Protein AF-A0A8J5NT64-F1 (afdb_monomer_lite)

Foldseek 3Di:
DDDDDDDPDPPPPPPPPPPPDDPPDPPDPDPDPDDPDPDPDPPPPPPDPDVVVVVVVVVVVVLVVQLVVLCVLCVVLCVLQVLFDFDSSDDQDNAAGRTPPDPRHRPGDDPVVSSVVCVDPVNNVVSVVSVDVVVPPPPPPPPPDDDPDDDDDDDDDDDDDDDDDDDDDDDDDDPDDPDDPDDDDDDDDDDDD

Structure (mmCIF, N/CA/C/O backbone):
data_AF-A0A8J5NT64-F1
#
_entry.id   AF-A0A8J5NT64-F1
#
loop_
_atom_site.group_PDB
_atom_site.id
_atom_site.type_symbol
_atom_site.label_atom_id
_atom_site.label_alt_id
_atom_site.label_comp_id
_atom_site.label_asym_id
_atom_site.label_entity_id
_atom_site.label_seq_id
_atom_site.pdbx_PDB_ins_code
_atom_site.Cartn_x
_atom_site.Cartn_y
_atom_site.Cartn_z
_atom_site.occupancy
_atom_site.B_iso_or_equiv
_atom_site.auth_seq_id
_atom_site.auth_comp_id
_atom_site.auth_asym_id
_atom_site.auth_atom_id
_atom_site.pdbx_PDB_model_num
ATOM 1 N N . MET A 1 1 ? -17.667 -21.275 -27.444 1.00 49.75 1 MET A N 1
ATOM 2 C CA . MET A 1 1 ? -18.966 -21.524 -26.789 1.00 49.75 1 MET A CA 1
ATOM 3 C C . MET A 1 1 ? -18.691 -22.102 -25.413 1.00 49.75 1 MET A C 1
ATOM 5 O O . MET A 1 1 ? -18.361 -23.274 -25.319 1.00 49.75 1 MET A O 1
ATOM 9 N N . ALA A 1 2 ? -18.711 -21.247 -24.394 1.00 46.62 2 ALA A N 1
ATOM 10 C CA . ALA A 1 2 ? -18.796 -21.597 -22.977 1.00 46.62 2 ALA A CA 1
ATOM 11 C C . ALA A 1 2 ? -19.137 -20.289 -22.245 1.00 46.62 2 ALA A C 1
ATOM 13 O O . ALA A 1 2 ? -18.251 -19.511 -21.896 1.00 46.62 2 ALA A O 1
ATOM 14 N N . ASP A 1 3 ? -20.436 -20.014 -22.150 1.00 50.69 3 ASP A N 1
ATOM 15 C CA . ASP A 1 3 ? -21.016 -18.912 -21.386 1.00 50.69 3 ASP A CA 1
ATOM 16 C C . ASP A 1 3 ? -20.913 -19.262 -19.898 1.00 50.69 3 ASP A C 1
ATOM 18 O O . ASP A 1 3 ? -21.608 -20.152 -19.408 1.00 50.69 3 ASP A O 1
ATOM 22 N N . GLN A 1 4 ? -19.998 -18.610 -19.182 1.00 53.44 4 GLN A N 1
ATOM 23 C CA . GLN A 1 4 ? -19.924 -18.710 -17.726 1.00 53.44 4 GLN A CA 1
ATOM 24 C C . GLN A 1 4 ? -20.760 -17.585 -17.122 1.00 53.44 4 GLN A C 1
ATOM 26 O O . GLN A 1 4 ? -20.293 -16.468 -16.910 1.00 53.44 4 GLN A O 1
ATOM 31 N N . SER A 1 5 ? -22.026 -17.917 -16.882 1.00 64.19 5 SER A N 1
ATOM 32 C CA . SER A 1 5 ? -22.998 -17.099 -16.170 1.00 64.19 5 SER A CA 1
ATOM 33 C C . SER A 1 5 ? -22.572 -16.953 -14.703 1.00 64.19 5 SER A C 1
ATOM 35 O O . SER A 1 5 ? -22.525 -17.934 -13.962 1.00 64.19 5 SER A O 1
ATOM 37 N N . LEU A 1 6 ? -22.240 -15.732 -14.281 1.00 54.31 6 LEU A N 1
ATOM 38 C CA . LEU A 1 6 ? -21.952 -15.409 -12.881 1.00 54.31 6 LEU A CA 1
ATOM 39 C C . LEU A 1 6 ? -23.262 -15.385 -12.070 1.00 54.31 6 LEU A C 1
ATOM 41 O O . LEU A 1 6 ? -24.231 -14.764 -12.520 1.00 54.31 6 LEU A O 1
ATOM 45 N N . PRO A 1 7 ? -23.320 -16.001 -10.873 1.00 53.59 7 PRO A N 1
ATOM 46 C CA . PRO A 1 7 ? -24.489 -15.906 -10.012 1.00 53.59 7 PRO A CA 1
ATOM 47 C C . PRO A 1 7 ? -24.600 -14.486 -9.448 1.00 53.59 7 PRO A C 1
ATOM 49 O O . PRO A 1 7 ? -23.858 -14.069 -8.561 1.00 53.59 7 PRO A O 1
ATOM 52 N N . SER A 1 8 ? -25.552 -13.743 -10.000 1.00 58.31 8 SER A N 1
ATOM 53 C CA . SER A 1 8 ? -26.009 -12.450 -9.502 1.00 58.31 8 SER A CA 1
ATOM 54 C C . SER A 1 8 ? -27.041 -12.695 -8.406 1.00 58.31 8 SER A C 1
ATOM 56 O O . SER A 1 8 ? -28.235 -12.579 -8.654 1.00 58.31 8 SER A O 1
ATOM 58 N N . ASN A 1 9 ? -26.601 -13.103 -7.216 1.00 54.19 9 ASN A N 1
ATOM 59 C CA . ASN A 1 9 ? -27.485 -13.084 -6.055 1.00 54.19 9 ASN A CA 1
ATOM 60 C C . ASN A 1 9 ? -26.703 -12.818 -4.764 1.00 54.19 9 ASN A C 1
ATOM 62 O O . ASN A 1 9 ? -26.492 -13.694 -3.932 1.00 54.19 9 ASN A O 1
ATOM 66 N N . LEU A 1 10 ? -26.228 -11.579 -4.625 1.00 53.34 10 LEU A N 1
ATOM 67 C CA . LEU A 1 10 ? -26.094 -10.967 -3.307 1.00 53.34 10 LEU A CA 1
ATOM 68 C C . LEU A 1 10 ? -27.484 -10.439 -2.957 1.00 53.34 10 LEU A C 1
ATOM 70 O O . LEU A 1 10 ? -27.773 -9.253 -3.115 1.00 53.34 10 LEU A O 1
ATOM 74 N N . GLU A 1 11 ? -28.355 -11.367 -2.566 1.00 55.50 11 GLU A N 1
ATOM 75 C CA . GLU A 1 11 ? -29.589 -11.068 -1.859 1.00 55.50 11 GLU A CA 1
ATOM 76 C C . GLU A 1 11 ? -29.158 -10.399 -0.555 1.00 55.50 11 GLU A C 1
ATOM 78 O O . GLU A 1 11 ? -28.716 -11.026 0.407 1.00 55.50 11 GLU A O 1
ATOM 83 N N . LEU A 1 12 ? -29.151 -9.071 -0.594 1.00 53.19 12 LEU A N 1
ATOM 84 C CA . LEU A 1 12 ? -29.079 -8.231 0.576 1.00 53.19 12 LEU A CA 1
ATOM 85 C C . LEU A 1 12 ? -30.372 -8.538 1.338 1.00 53.19 12 LEU A C 1
ATOM 87 O O . LEU A 1 12 ? -31.398 -7.929 1.043 1.00 53.19 12 LEU A O 1
ATOM 91 N N . GLU A 1 13 ? -30.343 -9.540 2.224 1.00 57.56 13 GLU A N 1
ATOM 92 C CA . GLU A 1 13 ? -31.417 -9.805 3.179 1.00 57.56 13 GLU A CA 1
ATOM 93 C C . GLU A 1 13 ? -31.641 -8.504 3.941 1.00 57.56 13 GLU A C 1
ATOM 95 O O . GLU A 1 13 ? -30.904 -8.115 4.851 1.00 57.56 13 GLU A O 1
ATOM 100 N N . GLN A 1 14 ? -32.624 -7.760 3.453 1.00 60.06 14 GLN A N 1
ATOM 101 C CA . GLN A 1 14 ? -33.105 -6.543 4.042 1.00 60.06 14 GLN A CA 1
ATOM 102 C C . GLN A 1 14 ? -33.761 -6.999 5.332 1.00 60.06 14 GLN A C 1
ATOM 104 O O . GLN A 1 14 ? -34.885 -7.487 5.324 1.00 60.06 14 GLN A O 1
ATOM 109 N N . PHE A 1 15 ? -32.985 -6.936 6.414 1.00 62.78 15 PHE A N 1
ATOM 110 C CA . PHE A 1 15 ? -33.418 -7.242 7.765 1.00 62.78 15 PHE A CA 1
ATOM 111 C C . PHE A 1 15 ? -34.547 -6.265 8.101 1.00 62.78 15 PHE A C 1
ATOM 113 O O . PHE A 1 15 ? -34.323 -5.127 8.520 1.00 62.78 15 PHE A O 1
ATOM 120 N N . GLN A 1 16 ? -35.765 -6.672 7.764 1.00 57.44 16 GLN A N 1
ATOM 121 C CA . GLN A 1 16 ? -36.974 -5.904 7.958 1.00 57.44 16 GLN A CA 1
ATOM 122 C C . GLN A 1 16 ? -37.317 -6.083 9.432 1.00 57.44 16 GLN A C 1
ATOM 124 O O . GLN A 1 16 ? -37.835 -7.117 9.846 1.00 57.44 16 GLN A O 1
ATOM 129 N N . TRP A 1 17 ? -36.906 -5.117 10.252 1.00 65.75 17 TRP A N 1
ATOM 130 C CA . TRP A 1 17 ? -37.329 -5.056 11.643 1.00 65.75 17 TRP A CA 1
ATOM 131 C C . TRP A 1 17 ? -38.839 -4.820 11.634 1.00 65.75 17 TRP A C 1
ATOM 133 O O . TRP A 1 17 ? -39.294 -3.702 11.406 1.00 65.75 17 TRP A O 1
ATOM 143 N N . ASP A 1 18 ? -39.609 -5.895 11.796 1.00 59.50 18 ASP A N 1
ATOM 144 C CA . ASP A 1 18 ? -41.059 -5.834 11.929 1.00 59.50 18 ASP A CA 1
ATOM 145 C C . ASP A 1 18 ? -41.381 -5.196 13.290 1.00 59.50 18 ASP A C 1
ATOM 147 O O . ASP A 1 18 ? -41.533 -5.859 14.316 1.00 59.50 18 ASP A O 1
ATOM 151 N N . GLU A 1 19 ? -41.443 -3.863 13.300 1.00 63.00 19 GLU A N 1
ATOM 152 C CA . GLU A 1 19 ? -41.786 -3.001 14.444 1.00 63.00 19 GLU A CA 1
ATOM 153 C C . GLU A 1 19 ? -43.267 -3.146 14.864 1.00 63.00 19 GLU A C 1
ATOM 155 O O . GLU A 1 19 ? -43.792 -2.377 15.667 1.00 63.00 19 GLU A O 1
ATOM 160 N N . THR A 1 20 ? -43.956 -4.147 14.313 1.00 67.44 20 THR A N 1
ATOM 161 C CA . THR A 1 20 ? -45.401 -4.345 14.406 1.00 67.44 20 THR A CA 1
ATOM 162 C C . THR A 1 20 ? -45.814 -5.567 15.216 1.00 67.44 20 THR A C 1
ATOM 164 O O . THR A 1 20 ? -46.999 -5.885 15.238 1.00 67.44 20 THR A O 1
ATOM 167 N N . SER A 1 21 ? -44.899 -6.259 15.903 1.00 61.66 21 SER A N 1
ATOM 168 C CA . SER A 1 21 ? -45.301 -7.299 16.858 1.00 61.66 21 SER A CA 1
ATOM 169 C C . SER A 1 21 ? -45.718 -6.655 18.184 1.00 61.66 21 SER A C 1
ATOM 171 O O . SER A 1 21 ? -44.838 -6.259 18.954 1.00 61.66 21 SER A O 1
ATOM 173 N N . PRO A 1 22 ? -47.026 -6.536 18.500 1.00 66.31 22 PRO A N 1
ATOM 174 C CA . PRO A 1 22 ? -47.437 -6.163 19.841 1.00 66.31 22 PRO A CA 1
ATOM 175 C C . PRO A 1 22 ? -46.913 -7.241 20.786 1.00 66.31 22 PRO A C 1
ATOM 177 O O . PRO A 1 22 ? -47.328 -8.399 20.721 1.00 66.31 22 PRO A O 1
ATOM 180 N N . VAL A 1 23 ? -45.977 -6.868 21.653 1.00 67.50 23 VAL A N 1
ATOM 181 C CA . VAL A 1 23 ? -45.541 -7.727 22.751 1.00 67.50 23 VAL A CA 1
ATOM 182 C C . VAL A 1 23 ? -46.709 -7.812 23.730 1.00 67.50 23 VAL A C 1
ATOM 184 O O . VAL A 1 23 ? -46.836 -7.018 24.659 1.00 67.50 23 VAL A O 1
ATOM 187 N N . VAL A 1 24 ? -47.620 -8.748 23.471 1.00 65.19 24 VAL A N 1
ATOM 188 C CA . VAL A 1 24 ? -48.654 -9.142 24.421 1.00 65.19 24 VAL A CA 1
ATOM 189 C C . VAL A 1 24 ? -47.950 -9.998 25.460 1.00 65.19 24 VAL A C 1
ATOM 191 O O . VAL A 1 24 ? -47.710 -11.185 25.246 1.00 65.19 24 VAL A O 1
ATOM 194 N N . PHE A 1 25 ? -47.565 -9.376 26.570 1.00 60.25 25 PHE A N 1
ATOM 195 C CA . PHE A 1 25 ? -47.160 -10.118 27.753 1.00 60.25 25 PHE A CA 1
ATOM 196 C C . PHE A 1 25 ? -48.392 -10.878 28.255 1.00 60.25 25 PHE A C 1
ATOM 198 O O . PHE A 1 25 ? -49.399 -10.236 28.561 1.00 60.25 25 PHE A O 1
ATOM 205 N N . PRO A 1 26 ? -48.379 -12.223 28.288 1.00 66.06 26 PRO A N 1
ATOM 206 C CA . PRO A 1 26 ? -49.488 -12.957 28.863 1.00 66.06 26 PRO A CA 1
ATOM 207 C C . PRO A 1 26 ? -49.541 -12.621 30.352 1.00 66.06 26 PRO A C 1
ATOM 209 O O . PRO A 1 26 ? -48.609 -12.929 31.094 1.00 66.06 26 PRO A O 1
ATOM 212 N N . ASP A 1 27 ? -50.635 -11.988 30.769 1.00 60.78 27 ASP A N 1
ATOM 213 C CA . ASP A 1 27 ? -50.960 -11.688 32.163 1.00 60.78 27 ASP A CA 1
ATOM 214 C C . ASP A 1 27 ? -51.344 -13.008 32.852 1.00 60.78 27 ASP A C 1
ATOM 216 O O . ASP A 1 27 ? -52.507 -13.353 33.050 1.00 60.78 27 ASP A O 1
ATOM 220 N N . THR A 1 28 ? -50.340 -13.861 33.050 1.00 65.12 28 THR A N 1
ATOM 221 C CA . THR A 1 28 ? -50.483 -15.142 33.733 1.00 65.12 28 THR A CA 1
ATOM 222 C C . THR A 1 28 ? -50.052 -14.910 35.163 1.00 65.12 28 THR A C 1
ATOM 224 O O . THR A 1 28 ? -48.856 -14.838 35.449 1.00 65.12 28 THR A O 1
ATOM 227 N N . GLU A 1 29 ? -51.027 -14.784 36.060 1.00 60.91 29 GLU A N 1
ATOM 228 C CA . GLU A 1 29 ? -50.781 -14.817 37.496 1.00 60.91 29 GLU A CA 1
ATOM 229 C C . GLU A 1 29 ? -50.205 -16.191 37.859 1.00 60.91 29 GLU A C 1
ATOM 231 O O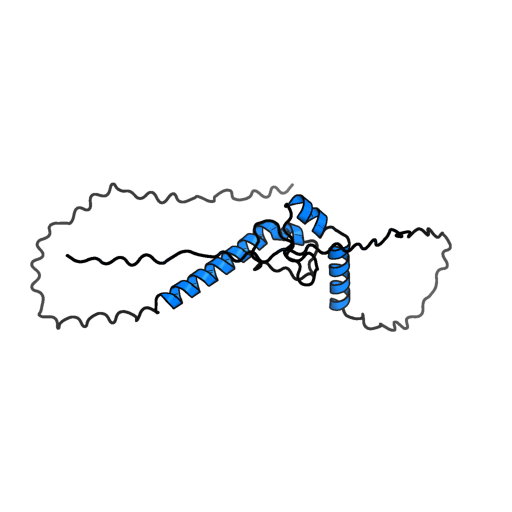 . GLU A 1 29 ? -50.914 -17.176 38.071 1.00 60.91 29 GLU A O 1
ATOM 236 N N . ALA A 1 30 ? -48.877 -16.277 37.847 1.00 58.16 30 ALA A N 1
ATOM 237 C CA . ALA A 1 30 ? -48.149 -17.471 38.212 1.00 58.16 30 ALA A CA 1
ATOM 238 C C . ALA A 1 30 ? -48.191 -17.622 39.737 1.00 58.16 30 ALA A C 1
ATOM 240 O O . ALA A 1 30 ? -47.319 -17.138 40.456 1.00 58.16 30 ALA A O 1
ATOM 241 N N . VAL A 1 31 ? -49.209 -18.327 40.234 1.00 61.91 31 VAL A N 1
ATOM 242 C CA . VAL A 1 31 ? -49.145 -18.973 41.547 1.00 61.91 31 VAL A CA 1
ATOM 243 C C . VAL A 1 31 ? -48.108 -20.086 41.442 1.00 61.91 31 VAL A C 1
ATOM 245 O O . VAL A 1 31 ? -48.390 -21.198 41.000 1.00 61.91 31 VAL A O 1
ATOM 248 N N . MET A 1 32 ? -46.877 -19.760 41.808 1.00 54.66 32 MET A N 1
ATOM 249 C CA . MET A 1 32 ? -45.794 -20.715 41.979 1.00 54.66 32 MET A CA 1
ATOM 250 C C . MET A 1 32 ? -45.360 -20.642 43.436 1.00 54.66 32 MET A C 1
ATOM 252 O O . MET A 1 32 ? -44.680 -19.703 43.841 1.00 54.66 32 MET A O 1
ATOM 256 N N . GLU A 1 33 ? -45.768 -21.636 44.230 1.00 60.19 33 GLU A N 1
ATOM 257 C CA . GLU A 1 33 ? -45.084 -21.943 45.484 1.00 60.19 33 GLU A CA 1
ATOM 258 C C . GLU A 1 33 ? -43.640 -22.309 45.132 1.00 60.19 33 GLU A C 1
ATOM 260 O O . GLU A 1 33 ? -43.333 -23.420 44.700 1.00 60.19 33 GLU A O 1
ATOM 265 N N . GLN A 1 34 ? -42.765 -21.311 45.218 1.00 62.69 34 GLN A N 1
ATOM 266 C CA . GLN A 1 34 ? -41.342 -21.446 44.980 1.00 62.69 34 GLN A CA 1
ATOM 267 C C . GLN A 1 34 ? -40.741 -22.143 46.209 1.00 62.69 34 GLN A C 1
ATOM 269 O O . GLN A 1 34 ? -40.746 -21.546 47.288 1.00 62.69 34 GLN A O 1
ATOM 274 N N . PRO A 1 35 ? -40.239 -23.389 46.105 1.00 63.62 35 PRO A N 1
ATOM 275 C CA . PRO A 1 35 ? -39.455 -23.967 47.185 1.00 63.62 35 PRO A CA 1
ATOM 276 C C . PRO A 1 35 ? -38.263 -23.044 47.450 1.00 63.62 35 PRO A C 1
ATOM 278 O O . PRO A 1 35 ? -37.609 -22.604 46.500 1.00 63.62 35 PRO A O 1
ATOM 281 N N . ASP A 1 36 ? -38.035 -22.742 48.730 1.00 64.94 36 ASP A N 1
ATOM 282 C CA . ASP A 1 36 ? -37.009 -21.833 49.253 1.00 64.94 36 ASP A CA 1
ATOM 283 C C . ASP A 1 36 ? -35.626 -22.263 48.733 1.00 64.94 36 ASP A C 1
ATOM 285 O O . ASP A 1 36 ? -34.940 -23.124 49.288 1.00 64.94 36 ASP A O 1
ATOM 289 N N . SER A 1 37 ? -35.277 -21.759 47.551 1.00 64.69 37 SER A N 1
ATOM 290 C CA . SER A 1 37 ? -34.028 -22.074 46.879 1.00 64.69 37 SER A CA 1
ATOM 291 C C . SER A 1 37 ? -32.953 -21.185 47.488 1.00 64.69 37 SER A C 1
ATOM 293 O O . SER A 1 37 ? -33.187 -19.981 47.631 1.00 64.69 37 SER A O 1
ATOM 295 N N . PRO A 1 38 ? -31.778 -21.741 47.839 1.00 73.25 38 PRO A N 1
ATOM 296 C CA . PRO A 1 38 ? -30.679 -20.943 48.362 1.00 73.25 38 PRO A CA 1
ATOM 297 C C . PRO A 1 38 ? -30.395 -19.784 47.397 1.00 73.25 38 PRO A C 1
ATOM 299 O O . PRO A 1 38 ? -30.513 -19.976 46.181 1.00 73.25 38 PRO A O 1
ATOM 302 N N . PRO A 1 39 ? -30.050 -18.589 47.915 1.00 75.81 39 PRO A N 1
ATOM 303 C CA . PRO A 1 39 ? -29.875 -17.407 47.086 1.00 75.81 39 PRO A CA 1
ATOM 304 C C . PRO A 1 39 ? -28.917 -17.746 45.940 1.00 75.81 39 PRO A C 1
ATOM 306 O O . PRO A 1 39 ? -27.843 -18.300 46.205 1.00 75.81 39 PRO A O 1
ATOM 309 N N . PRO A 1 40 ? -29.299 -17.480 44.676 1.00 71.88 40 PRO A N 1
ATOM 310 C CA . PRO A 1 40 ? -28.438 -17.776 43.548 1.00 71.88 40 PRO A CA 1
ATOM 311 C C . PRO A 1 40 ? -27.118 -17.046 43.776 1.00 71.88 40 PRO A C 1
ATOM 313 O O . PRO A 1 40 ? -27.095 -15.827 43.960 1.00 71.88 40 PRO A O 1
ATOM 316 N N . LEU A 1 41 ? -26.022 -17.809 43.819 1.00 73.81 41 LEU A N 1
ATOM 317 C CA . LEU A 1 41 ? -24.679 -17.241 43.805 1.00 73.81 41 LEU A CA 1
ATOM 318 C C . LEU A 1 41 ? -24.635 -16.228 42.654 1.00 73.81 41 LEU A C 1
ATOM 320 O O . LEU A 1 41 ? -25.084 -16.572 41.553 1.00 73.81 41 LEU A O 1
ATOM 324 N N . PRO A 1 42 ? -24.158 -14.989 42.884 1.00 75.19 42 PRO A N 1
ATOM 325 C CA . PRO A 1 42 ? -24.099 -14.005 41.820 1.00 75.19 42 PRO A CA 1
ATOM 326 C C . PRO A 1 42 ? -23.325 -14.633 40.657 1.00 75.19 42 PRO A C 1
ATOM 328 O O . PRO A 1 42 ? -22.261 -15.218 40.899 1.00 75.19 42 PRO A O 1
ATOM 331 N N . PRO A 1 43 ? -23.854 -14.579 39.419 1.00 75.06 43 PRO A N 1
ATOM 332 C CA . PRO A 1 43 ? -23.140 -15.104 38.270 1.00 75.06 43 PRO A CA 1
ATOM 333 C C . PRO A 1 43 ? -21.753 -14.475 38.285 1.00 75.06 43 PRO A C 1
ATOM 335 O O . PRO A 1 43 ? -21.627 -13.250 38.330 1.00 75.06 43 PRO A O 1
ATOM 338 N N . THR A 1 44 ? -20.719 -15.316 38.345 1.00 73.25 44 THR A N 1
ATOM 339 C CA . THR A 1 44 ? -19.333 -14.864 38.272 1.00 73.25 44 THR A CA 1
ATOM 340 C C . THR A 1 44 ? -19.165 -14.238 36.898 1.00 73.25 44 THR A C 1
ATOM 342 O O . THR A 1 44 ? -18.999 -14.933 35.898 1.00 73.25 44 THR A O 1
ATOM 345 N N . LEU A 1 45 ? -19.352 -12.921 36.840 1.00 68.94 45 LEU A N 1
ATOM 346 C CA . LEU A 1 45 ? -19.297 -12.156 35.612 1.00 68.94 45 LEU A CA 1
ATOM 347 C C . LEU A 1 45 ? -17.856 -12.279 35.107 1.00 68.94 45 LEU A C 1
ATOM 349 O O . LEU A 1 45 ? -16.939 -12.009 35.888 1.00 68.94 45 LEU A O 1
ATOM 353 N N . PRO A 1 46 ? -17.631 -12.755 33.869 1.00 76.62 46 PRO A N 1
ATOM 354 C CA . PRO A 1 46 ? -16.282 -12.883 33.344 1.00 76.62 46 PRO A CA 1
ATOM 355 C C . PRO A 1 46 ? -15.624 -11.513 33.428 1.00 76.62 46 PRO A C 1
ATOM 357 O O . PRO A 1 46 ? -16.172 -10.541 32.911 1.00 76.62 46 PRO A O 1
ATOM 360 N N . GLU A 1 47 ? -14.498 -11.436 34.134 1.00 79.88 47 GLU A N 1
ATOM 361 C CA . GLU A 1 47 ? -13.767 -10.191 34.337 1.00 79.88 47 GLU A CA 1
ATOM 362 C C . GLU A 1 47 ? -13.473 -9.593 32.958 1.00 79.88 47 GLU A C 1
ATOM 364 O O . GLU A 1 47 ? -12.714 -10.151 32.162 1.00 79.88 47 GLU A O 1
ATOM 369 N N . LEU A 1 48 ? -14.199 -8.526 32.613 1.00 77.06 48 LEU A N 1
ATOM 370 C CA . LEU A 1 48 ? -14.069 -7.917 31.302 1.00 77.06 48 LEU A CA 1
ATOM 371 C C . LEU A 1 48 ? -12.679 -7.288 31.230 1.00 77.06 48 LEU A C 1
ATOM 373 O O . LEU A 1 48 ? -12.282 -6.597 32.174 1.00 77.06 48 LEU A O 1
ATOM 377 N N . PRO A 1 49 ? -11.943 -7.496 30.125 1.00 80.62 49 PRO A N 1
ATOM 378 C CA . PRO A 1 49 ? -10.655 -6.856 29.962 1.00 80.62 49 PRO A CA 1
ATOM 379 C C . PRO A 1 49 ? -10.827 -5.335 30.086 1.00 80.62 49 PRO A C 1
ATOM 381 O O . PRO A 1 49 ? -11.853 -4.796 29.643 1.00 80.62 49 PRO A O 1
ATOM 384 N N . PRO A 1 50 ? -9.839 -4.627 30.660 1.00 91.19 50 PRO A N 1
ATOM 385 C CA . PRO A 1 50 ? -9.855 -3.175 30.724 1.00 91.19 50 PRO A CA 1
ATOM 386 C C . PRO A 1 50 ? -10.172 -2.590 29.346 1.00 91.19 50 PRO A C 1
ATOM 388 O O . PRO A 1 50 ? -9.625 -3.032 28.334 1.00 91.19 50 PRO A O 1
ATOM 391 N N . TRP A 1 51 ? -11.048 -1.586 29.293 1.00 91.50 51 TRP A N 1
ATOM 392 C CA . TRP A 1 51 ? -11.514 -0.965 28.046 1.00 91.50 51 TRP A CA 1
ATOM 393 C C . TRP A 1 51 ? -10.375 -0.632 27.059 1.00 91.50 51 TRP A C 1
ATOM 395 O O . TRP A 1 51 ? -10.521 -0.792 25.847 1.00 91.50 51 TRP A O 1
ATOM 405 N N . GLN A 1 52 ? -9.208 -0.236 27.568 1.00 94.81 52 GLN A N 1
ATOM 406 C CA . GLN A 1 52 ? -8.023 0.074 26.769 1.00 94.81 52 GLN A CA 1
ATOM 407 C C . GLN A 1 52 ? -7.509 -1.119 25.944 1.00 94.81 52 GLN A C 1
ATOM 409 O O . GLN A 1 52 ? -6.978 -0.926 24.851 1.00 94.81 52 GLN A O 1
ATOM 414 N N . GLU A 1 53 ? -7.635 -2.349 26.443 1.00 94.44 53 GLU A N 1
ATOM 415 C CA . GLU A 1 53 ? -7.241 -3.554 25.705 1.00 94.44 53 GLU A CA 1
ATOM 416 C C . GLU A 1 53 ? -8.207 -3.844 24.558 1.00 94.44 53 GLU A C 1
ATOM 418 O O . GLU A 1 53 ? -7.777 -4.166 23.446 1.00 94.44 53 GLU A O 1
ATOM 423 N N . LEU A 1 54 ? -9.509 -3.665 24.802 1.00 94.12 54 LEU A N 1
ATOM 424 C CA . LEU A 1 54 ? -10.533 -3.786 23.766 1.00 94.12 54 LEU A CA 1
ATOM 425 C C . LEU A 1 54 ? -10.314 -2.758 22.659 1.00 94.12 54 LEU A C 1
ATOM 427 O O . LEU A 1 54 ? -10.335 -3.119 21.484 1.00 94.12 54 LEU A O 1
ATOM 431 N N . GLN A 1 55 ? -10.028 -1.508 23.024 1.00 95.69 55 GLN A N 1
ATOM 432 C CA . GLN A 1 55 ? -9.750 -0.448 22.061 1.00 95.69 55 GLN A CA 1
ATOM 433 C C . GLN A 1 55 ? -8.556 -0.796 21.164 1.00 95.69 55 GLN A C 1
ATOM 435 O O . GLN A 1 55 ? -8.693 -0.807 19.944 1.00 95.69 55 GLN A O 1
ATOM 440 N N . LYS A 1 56 ? -7.419 -1.204 21.746 1.00 96.06 56 LYS A N 1
ATOM 441 C CA . LYS A 1 56 ? -6.238 -1.631 20.972 1.00 96.06 56 LYS A CA 1
ATOM 442 C C . LYS A 1 56 ? -6.550 -2.782 20.015 1.00 96.06 56 LYS A C 1
ATOM 444 O O . LYS A 1 56 ? -6.032 -2.826 18.900 1.00 96.06 56 LYS A O 1
ATOM 449 N N . LYS A 1 57 ? -7.388 -3.731 20.445 1.00 96.19 57 LYS A N 1
ATOM 450 C CA . LYS A 1 57 ? -7.808 -4.861 19.609 1.00 96.19 57 LYS A CA 1
ATOM 451 C C . LYS A 1 57 ? -8.636 -4.391 18.413 1.00 96.19 57 LYS A C 1
ATOM 453 O O . LYS A 1 57 ? -8.412 -4.882 17.307 1.00 96.19 57 LYS A O 1
ATOM 458 N N . VAL A 1 58 ? -9.561 -3.455 18.625 1.00 97.31 58 VAL A N 1
ATOM 459 C CA . VAL A 1 58 ? -10.368 -2.854 17.555 1.00 97.31 58 VAL A CA 1
ATOM 460 C C . VAL A 1 58 ? -9.483 -2.057 16.599 1.00 97.31 58 VAL A C 1
ATOM 462 O O . VAL A 1 58 ? -9.559 -2.283 15.395 1.00 97.31 58 VAL A O 1
ATOM 465 N N . ASP A 1 59 ? -8.584 -1.217 17.109 1.00 96.31 59 ASP A N 1
ATOM 466 C CA . ASP A 1 59 ? -7.672 -0.412 16.285 1.00 96.31 59 ASP A CA 1
ATOM 467 C C . ASP A 1 59 ? -6.814 -1.296 15.365 1.00 96.31 59 ASP A C 1
ATOM 469 O O . ASP A 1 59 ? -6.690 -1.037 14.167 1.00 96.31 59 ASP A O 1
ATOM 473 N N . LEU A 1 60 ? -6.300 -2.413 15.888 1.00 96.75 60 LEU A N 1
ATOM 474 C CA . LEU A 1 60 ? -5.534 -3.382 15.105 1.00 96.75 60 LEU A CA 1
ATOM 475 C C . LEU A 1 60 ? -6.385 -4.086 14.033 1.00 96.75 60 LEU A C 1
ATOM 477 O O . LEU A 1 60 ? -5.886 -4.395 12.949 1.00 96.75 60 LEU A O 1
ATOM 481 N N . GLN A 1 61 ? -7.669 -4.344 14.304 1.00 97.69 61 GLN A N 1
ATOM 482 C CA . GLN A 1 61 ? -8.589 -4.868 13.289 1.00 97.69 61 GLN A CA 1
ATOM 483 C C . GLN A 1 61 ? -8.875 -3.835 12.198 1.00 97.69 61 GLN A C 1
ATOM 485 O O . GLN A 1 61 ? -8.840 -4.181 11.016 1.00 97.69 61 GLN A O 1
ATOM 490 N N . VAL A 1 62 ? -9.100 -2.574 12.575 1.00 96.44 62 VAL A N 1
ATOM 491 C CA . VAL A 1 62 ? -9.321 -1.467 11.636 1.00 96.44 62 VAL A CA 1
ATOM 492 C C . VAL A 1 62 ? -8.101 -1.275 10.739 1.00 96.44 62 VAL A C 1
ATOM 494 O O . VAL A 1 62 ? -8.252 -1.169 9.522 1.00 96.44 62 VAL A O 1
ATOM 497 N N . GLN A 1 63 ? -6.892 -1.316 11.303 1.00 95.19 63 GLN A N 1
ATOM 498 C CA . GLN A 1 63 ? -5.654 -1.219 10.534 1.00 95.19 63 GLN A CA 1
ATOM 499 C C . GLN A 1 63 ? -5.540 -2.345 9.497 1.00 95.19 63 GLN A C 1
ATOM 501 O O . GLN A 1 63 ? -5.333 -2.076 8.313 1.00 95.19 63 GLN A O 1
ATOM 506 N N . LYS A 1 64 ? -5.755 -3.601 9.907 1.00 96.19 64 LYS A N 1
ATOM 507 C CA . LYS A 1 64 ? -5.732 -4.755 8.991 1.00 96.19 64 LYS A CA 1
ATOM 508 C C . LYS A 1 64 ? -6.791 -4.652 7.895 1.00 96.19 64 LYS A C 1
ATOM 510 O O . LYS A 1 64 ? -6.512 -4.960 6.736 1.00 96.19 64 LYS A O 1
ATOM 515 N N . ALA A 1 65 ? -7.998 -4.207 8.241 1.00 96.44 65 ALA A N 1
ATOM 516 C CA . ALA A 1 65 ? -9.069 -3.992 7.273 1.00 96.44 65 ALA A CA 1
ATOM 517 C C . ALA A 1 65 ? -8.698 -2.896 6.261 1.00 96.44 65 ALA A C 1
ATOM 519 O O . ALA A 1 65 ? -8.914 -3.063 5.060 1.00 96.44 65 ALA A O 1
ATOM 520 N N . ALA A 1 66 ? -8.077 -1.807 6.721 1.00 94.12 66 ALA A N 1
ATOM 521 C CA . ALA A 1 66 ? -7.609 -0.728 5.860 1.00 94.12 66 ALA A CA 1
ATOM 522 C C . ALA A 1 66 ? -6.494 -1.189 4.905 1.00 94.12 66 ALA A C 1
ATOM 524 O O . ALA A 1 66 ? -6.539 -0.882 3.712 1.00 94.12 66 ALA A O 1
ATOM 525 N N . GLU A 1 67 ? -5.526 -1.970 5.390 1.00 95.50 67 GLU A N 1
ATOM 526 C CA . GLU A 1 67 ? -4.476 -2.581 4.564 1.00 95.50 67 GLU A CA 1
ATOM 527 C C . GLU A 1 67 ? -5.063 -3.489 3.478 1.00 95.50 67 GLU A C 1
ATOM 529 O O . GLU A 1 67 ? -4.724 -3.355 2.298 1.00 95.50 67 GLU A O 1
ATOM 534 N N . ALA A 1 68 ? -5.993 -4.371 3.857 1.00 96.19 68 ALA A N 1
ATOM 535 C CA . ALA A 1 68 ? -6.673 -5.265 2.928 1.00 96.19 68 ALA A CA 1
ATOM 536 C C . ALA A 1 68 ? -7.471 -4.491 1.868 1.00 96.19 68 ALA A C 1
ATOM 538 O O . ALA A 1 68 ? -7.369 -4.795 0.677 1.00 96.19 68 ALA A O 1
ATOM 539 N N . ALA A 1 69 ? -8.206 -3.450 2.273 1.00 94.81 69 ALA A N 1
ATOM 540 C CA . ALA A 1 69 ? -8.953 -2.593 1.358 1.00 94.81 69 ALA A CA 1
ATOM 541 C C . ALA A 1 69 ? -8.026 -1.880 0.363 1.00 94.81 69 ALA A C 1
ATOM 543 O O . ALA A 1 69 ? -8.298 -1.863 -0.839 1.00 94.81 69 ALA A O 1
ATOM 544 N N . ARG A 1 70 ? -6.889 -1.343 0.826 1.00 95.06 70 ARG A N 1
ATOM 545 C CA . ARG A 1 70 ? -5.892 -0.710 -0.051 1.00 95.06 70 ARG A CA 1
ATOM 546 C C . ARG A 1 70 ? -5.290 -1.706 -1.037 1.00 95.06 70 ARG A C 1
ATOM 548 O O . ARG A 1 70 ? -5.211 -1.397 -2.227 1.00 95.06 70 ARG A O 1
ATOM 555 N N . LYS A 1 71 ? -4.930 -2.905 -0.574 1.00 95.12 71 LYS A N 1
ATOM 556 C CA . LYS A 1 71 ? -4.427 -3.979 -1.439 1.00 95.12 71 LYS A CA 1
ATOM 557 C C . LYS A 1 71 ? -5.460 -4.385 -2.489 1.00 95.12 71 LYS A C 1
ATOM 559 O O . LYS A 1 71 ? -5.101 -4.561 -3.648 1.00 95.12 71 LYS A O 1
ATOM 564 N N . HIS A 1 72 ? -6.733 -4.495 -2.116 1.00 95.75 72 HIS A N 1
ATOM 565 C CA . HIS A 1 72 ? -7.805 -4.829 -3.051 1.00 95.75 72 HIS A CA 1
ATOM 566 C C . HIS A 1 72 ? -7.994 -3.743 -4.123 1.00 95.75 72 HIS A C 1
ATOM 568 O O . HIS A 1 72 ? -8.025 -4.044 -5.314 1.00 95.75 72 HIS A O 1
ATOM 574 N N . LEU A 1 73 ? -8.050 -2.474 -3.713 1.00 93.31 73 LEU A N 1
ATOM 575 C CA . LEU A 1 73 ? -8.303 -1.353 -4.621 1.00 93.31 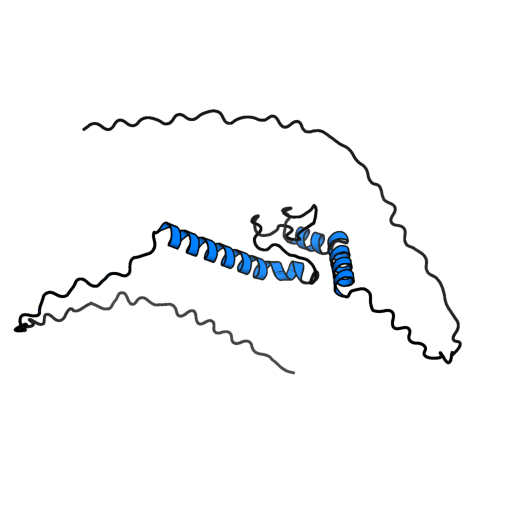73 LEU A CA 1
ATOM 576 C C . LEU A 1 73 ? -7.121 -1.058 -5.553 1.00 93.31 73 LEU A C 1
ATOM 578 O O . LEU A 1 73 ? -7.322 -0.805 -6.739 1.00 93.31 73 LEU A O 1
ATOM 582 N N . PHE A 1 74 ? -5.888 -1.098 -5.041 1.00 93.56 74 PHE A N 1
ATOM 583 C CA . PHE A 1 74 ? -4.702 -0.635 -5.774 1.00 93.56 74 PHE A CA 1
ATOM 584 C C . 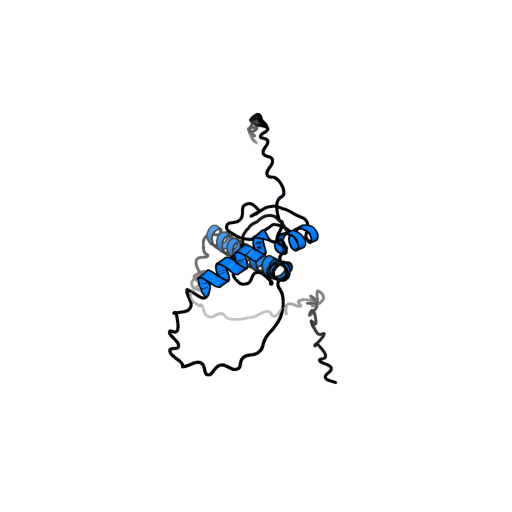PHE A 1 74 ? -3.719 -1.744 -6.139 1.00 93.56 74 PHE A C 1
ATOM 586 O O . PHE A 1 74 ? -2.785 -1.486 -6.892 1.00 93.56 74 PHE A O 1
ATOM 593 N N . GLY A 1 75 ? -3.918 -2.979 -5.675 1.00 94.88 75 GLY A N 1
ATOM 594 C CA . GLY A 1 75 ? -3.009 -4.099 -5.943 1.00 94.88 75 GLY A CA 1
ATOM 595 C C . GLY A 1 75 ? -2.760 -4.332 -7.431 1.00 94.88 75 GLY A C 1
ATOM 596 O O . GLY A 1 75 ? -1.631 -4.597 -7.834 1.00 94.88 75 GLY A O 1
ATOM 597 N N . HIS A 1 76 ? -3.778 -4.123 -8.269 1.00 95.62 76 HIS A N 1
ATOM 598 C CA . HIS A 1 76 ? -3.654 -4.246 -9.721 1.00 95.62 76 HIS A CA 1
ATOM 599 C C . HIS A 1 76 ? -2.646 -3.254 -10.341 1.00 95.62 76 HIS A C 1
ATOM 601 O O . HIS A 1 76 ? -2.065 -3.554 -11.380 1.00 95.62 76 HIS A O 1
ATOM 607 N N . LEU A 1 77 ? -2.393 -2.098 -9.708 1.00 94.75 77 LEU A N 1
ATOM 608 C CA . LEU A 1 77 ? -1.379 -1.132 -10.154 1.00 94.75 77 LEU A CA 1
ATOM 609 C C . LEU A 1 77 ? 0.052 -1.609 -9.889 1.00 94.75 77 LEU A C 1
ATOM 611 O O . LEU A 1 77 ? 0.974 -1.124 -10.534 1.00 94.75 77 LEU A O 1
ATOM 615 N N . TYR A 1 78 ? 0.230 -2.540 -8.952 1.00 95.50 78 TYR A N 1
ATOM 616 C CA . TYR A 1 78 ? 1.520 -3.120 -8.577 1.00 95.50 78 TYR A CA 1
ATOM 617 C C . TYR A 1 78 ? 1.713 -4.537 -9.133 1.00 95.50 78 TYR A C 1
ATOM 619 O O . TYR A 1 78 ? 2.770 -5.129 -8.941 1.00 95.50 78 TYR A O 1
ATOM 627 N N . ALA A 1 79 ? 0.726 -5.088 -9.848 1.00 94.69 79 ALA A N 1
ATOM 628 C CA . ALA A 1 79 ? 0.738 -6.473 -10.323 1.00 94.69 79 ALA A CA 1
ATOM 629 C C . ALA A 1 79 ? 1.925 -6.805 -11.248 1.00 94.69 79 ALA A C 1
ATOM 631 O O . ALA A 1 79 ? 2.355 -7.953 -11.312 1.00 94.69 79 ALA A O 1
ATOM 632 N N . HIS A 1 80 ? 2.486 -5.813 -11.949 1.00 93.06 80 HIS A N 1
ATOM 633 C CA . HIS A 1 80 ? 3.668 -5.987 -12.801 1.00 93.06 80 HIS A CA 1
ATOM 634 C C . HIS A 1 80 ? 5.002 -5.973 -12.037 1.00 93.06 80 HIS A C 1
ATOM 636 O O . HIS A 1 80 ? 6.056 -6.033 -12.668 1.00 93.06 80 HIS A O 1
ATOM 642 N N . LEU A 1 81 ? 4.974 -5.870 -10.705 1.00 93.44 81 LEU A N 1
ATOM 643 C CA . LEU A 1 81 ? 6.144 -5.779 -9.825 1.00 93.44 81 LEU A CA 1
ATOM 644 C C . LEU A 1 81 ? 6.103 -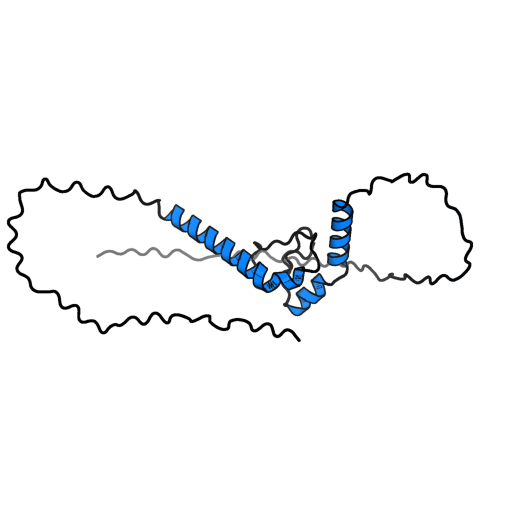6.891 -8.758 1.00 93.44 81 LEU A C 1
ATOM 646 O O . LEU A 1 81 ? 6.059 -6.595 -7.566 1.00 93.44 81 LEU A O 1
ATOM 650 N N . PRO A 1 82 ? 6.102 -8.178 -9.155 1.00 91.75 82 PRO A N 1
ATOM 651 C CA . PRO A 1 82 ? 5.860 -9.291 -8.233 1.00 91.75 82 PRO A CA 1
ATOM 652 C C . PRO A 1 82 ? 6.968 -9.482 -7.190 1.00 91.75 82 PRO A C 1
ATOM 654 O O . PRO A 1 82 ? 6.712 -10.034 -6.126 1.00 91.75 82 PRO A O 1
ATOM 657 N N . CYS A 1 83 ? 8.188 -9.035 -7.491 1.00 92.88 83 CYS A N 1
ATOM 658 C CA . CYS A 1 83 ? 9.337 -9.155 -6.595 1.00 92.88 83 CYS A CA 1
ATOM 659 C C . CYS A 1 83 ? 9.507 -7.941 -5.674 1.00 92.88 83 CYS A C 1
ATOM 661 O O . CYS A 1 83 ? 10.367 -7.973 -4.803 1.00 92.88 83 CYS A O 1
ATOM 663 N N . SER A 1 84 ? 8.737 -6.866 -5.869 1.00 94.25 84 SER A N 1
ATOM 664 C CA . SER A 1 84 ? 8.881 -5.645 -5.075 1.00 94.25 84 SER A CA 1
ATOM 665 C C . SER A 1 84 ? 8.107 -5.733 -3.761 1.00 94.25 84 SER A C 1
ATOM 667 O O . SER A 1 84 ? 6.959 -6.173 -3.730 1.00 94.25 84 SER A O 1
ATOM 669 N N . GLU A 1 85 ? 8.703 -5.219 -2.689 1.00 95.25 85 GLU A N 1
ATOM 670 C CA . GLU A 1 85 ? 8.026 -5.047 -1.406 1.00 95.25 85 GLU A CA 1
ATOM 671 C C . GLU A 1 85 ? 7.115 -3.809 -1.437 1.00 95.25 85 GLU A C 1
ATOM 673 O O . GLU A 1 85 ? 7.553 -2.696 -1.753 1.00 95.25 85 GLU A O 1
ATOM 678 N N . ILE A 1 86 ? 5.829 -4.015 -1.139 1.00 96.31 86 ILE A N 1
ATOM 679 C CA . ILE A 1 86 ? 4.792 -2.978 -1.175 1.00 96.31 86 ILE A CA 1
ATOM 680 C C . ILE A 1 86 ? 4.218 -2.779 0.229 1.00 96.31 86 ILE A C 1
ATOM 682 O O . ILE A 1 86 ? 3.585 -3.687 0.770 1.00 96.31 86 ILE A O 1
ATOM 686 N N . ASP A 1 87 ? 4.374 -1.575 0.783 1.00 96.88 87 ASP A N 1
ATOM 687 C CA . ASP A 1 87 ? 3.826 -1.218 2.091 1.00 96.88 87 ASP A CA 1
ATOM 688 C C . ASP A 1 87 ? 2.351 -0.780 1.989 1.00 96.88 87 ASP A C 1
ATOM 690 O O . ASP A 1 87 ? 1.998 0.353 1.625 1.00 96.88 87 ASP A O 1
ATOM 694 N N . TRP A 1 88 ? 1.456 -1.705 2.332 1.00 95.88 88 TRP A N 1
ATOM 695 C CA . TRP A 1 88 ? 0.018 -1.447 2.431 1.00 95.88 88 TRP A CA 1
ATOM 696 C C . TRP A 1 88 ? -0.389 -0.768 3.739 1.00 95.88 88 TRP A C 1
ATOM 698 O O . TRP A 1 88 ? -1.508 -0.257 3.809 1.00 95.88 88 TRP A O 1
ATOM 708 N N . SER A 1 89 ? 0.482 -0.738 4.747 1.00 95.31 89 SER A N 1
ATOM 709 C CA . SER A 1 89 ? 0.247 -0.089 6.040 1.00 95.31 89 SER A CA 1
ATOM 710 C C . SER A 1 89 ? 0.407 1.428 5.959 1.00 95.31 89 SER A C 1
ATOM 712 O O . SER A 1 89 ? -0.290 2.140 6.678 1.00 95.31 89 SER A O 1
ATOM 714 N N . LEU A 1 90 ? 1.225 1.921 5.016 1.00 94.19 90 LEU A N 1
ATOM 715 C CA . LEU A 1 90 ? 1.500 3.346 4.858 1.00 94.19 90 LEU A CA 1
ATOM 716 C C . LEU A 1 90 ? 0.214 4.173 4.733 1.00 94.19 90 LEU A C 1
ATOM 718 O O . LEU A 1 90 ? -0.596 3.985 3.811 1.00 94.19 90 LEU A O 1
ATOM 722 N N . ASP A 1 91 ? 0.058 5.125 5.642 1.00 86.00 91 ASP A N 1
ATOM 723 C CA . ASP A 1 91 ? -1.063 6.047 5.629 1.00 86.00 91 ASP A CA 1
ATOM 724 C C . ASP A 1 91 ? -0.739 7.259 4.747 1.00 86.00 91 ASP A C 1
ATOM 726 O O . ASP A 1 91 ? 0.397 7.726 4.693 1.00 86.00 91 ASP A O 1
ATOM 730 N N . GLY A 1 92 ? -1.710 7.730 3.971 1.00 74.19 92 GLY A N 1
ATOM 731 C CA . GLY A 1 92 ? -1.441 8.749 2.940 1.00 74.19 92 GLY A CA 1
ATOM 732 C C . GLY A 1 92 ? -2.503 8.869 1.852 1.00 74.19 92 GLY A C 1
ATOM 733 O O . GLY A 1 92 ? -2.271 9.452 0.796 1.00 74.19 92 GLY A O 1
ATOM 734 N N . GLY A 1 93 ? -3.686 8.305 2.088 1.00 76.19 93 GLY A N 1
ATOM 735 C CA . GLY A 1 93 ? -4.774 8.323 1.123 1.00 76.19 93 GLY A CA 1
ATOM 736 C C . GLY A 1 93 ? -4.626 7.284 0.009 1.00 76.19 93 GLY A C 1
ATOM 737 O O . GLY A 1 93 ? -3.899 6.290 0.104 1.00 76.19 93 GLY A O 1
ATOM 738 N N . ARG A 1 94 ? -5.423 7.488 -1.040 1.00 78.12 94 ARG A N 1
ATOM 739 C CA . ARG A 1 94 ? -5.696 6.487 -2.080 1.00 78.12 94 ARG A CA 1
ATOM 740 C C . ARG A 1 94 ? -4.523 6.280 -3.045 1.00 78.12 94 ARG A C 1
ATOM 742 O O . ARG A 1 94 ? -4.410 5.215 -3.633 1.00 78.12 94 ARG A O 1
ATOM 749 N N . THR A 1 95 ? -3.644 7.262 -3.211 1.00 88.56 95 THR A N 1
ATOM 750 C CA . THR A 1 95 ? -2.725 7.313 -4.358 1.00 88.56 95 THR A CA 1
ATOM 751 C C . THR A 1 95 ? -1.326 7.766 -3.946 1.00 88.56 95 THR A C 1
ATOM 753 O O . THR A 1 95 ? -0.837 8.819 -4.338 1.00 88.56 95 THR A O 1
ATOM 756 N N . VAL A 1 96 ? -0.667 6.937 -3.140 1.00 95.44 96 VAL A N 1
ATOM 757 C CA . VAL A 1 96 ? 0.740 7.109 -2.748 1.00 95.44 96 VAL A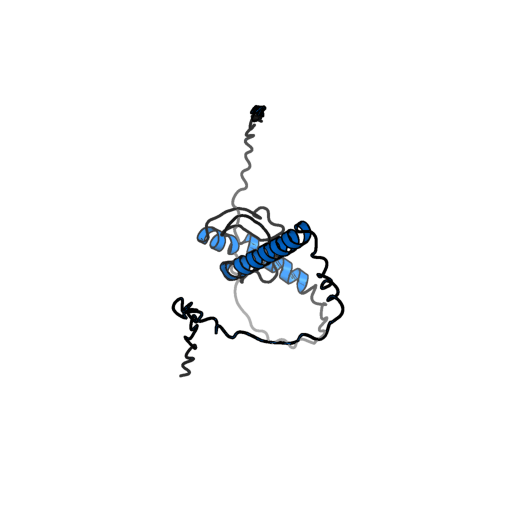 CA 1
ATOM 758 C C . VAL A 1 96 ? 1.607 6.018 -3.353 1.00 95.44 96 VAL A C 1
ATOM 760 O O . VAL A 1 96 ? 1.150 4.890 -3.538 1.00 95.44 96 VAL A O 1
ATOM 763 N N . CYS A 1 97 ? 2.869 6.329 -3.640 1.00 96.44 97 CYS A N 1
ATOM 764 C CA . CYS A 1 97 ? 3.840 5.304 -4.004 1.00 96.44 97 CYS A CA 1
ATOM 765 C C . CYS A 1 97 ? 4.233 4.480 -2.768 1.00 96.44 97 CYS A C 1
ATOM 767 O O . CYS A 1 97 ? 4.822 4.995 -1.822 1.00 96.44 97 CYS A O 1
ATOM 769 N N . ARG A 1 98 ? 3.905 3.186 -2.790 1.00 96.50 98 ARG A N 1
ATOM 770 C CA . ARG A 1 98 ? 4.081 2.247 -1.672 1.00 96.50 98 ARG A CA 1
ATOM 771 C C . ARG A 1 98 ? 5.299 1.331 -1.794 1.00 96.50 98 ARG A C 1
ATOM 773 O O . ARG A 1 98 ? 5.417 0.392 -1.020 1.00 96.50 98 ARG A O 1
ATOM 780 N N . MET A 1 99 ? 6.177 1.549 -2.775 1.00 95.94 99 MET A N 1
ATOM 781 C CA . MET A 1 99 ? 7.344 0.680 -2.961 1.00 95.94 99 MET A CA 1
ATOM 782 C C . MET A 1 99 ? 8.439 1.015 -1.946 1.00 95.94 99 MET A C 1
ATOM 784 O O . MET A 1 99 ? 8.972 2.126 -1.958 1.00 95.94 99 MET A O 1
ATOM 788 N N . VAL A 1 100 ? 8.775 0.050 -1.094 1.00 95.50 100 VAL A N 1
ATOM 789 C CA . VAL A 1 100 ? 9.787 0.208 -0.043 1.00 95.50 100 VAL A CA 1
ATOM 790 C C . VAL A 1 100 ? 11.180 0.354 -0.669 1.00 95.50 100 VAL A C 1
ATOM 792 O O . VAL A 1 100 ? 11.483 -0.265 -1.688 1.00 95.50 100 VAL A O 1
ATOM 795 N N . GLY A 1 101 ? 12.026 1.208 -0.081 1.00 91.94 101 GLY A N 1
ATOM 796 C CA . GLY A 1 101 ? 13.416 1.406 -0.518 1.00 91.94 101 GLY A CA 1
ATOM 797 C C . GLY A 1 101 ? 13.618 2.416 -1.655 1.00 91.94 101 GLY A C 1
ATOM 798 O O . GLY A 1 101 ? 14.740 2.579 -2.132 1.00 91.94 101 GLY A O 1
ATOM 799 N N . PHE A 1 102 ? 12.568 3.128 -2.079 1.00 93.62 102 PHE A N 1
ATOM 800 C CA . PHE A 1 102 ? 12.654 4.131 -3.146 1.00 93.62 102 PHE A CA 1
ATOM 801 C C . PHE A 1 102 ? 12.602 5.570 -2.630 1.00 93.62 102 PHE A C 1
ATOM 803 O O . PHE A 1 102 ? 11.822 5.864 -1.730 1.00 93.62 102 PHE A O 1
ATOM 810 N N . PRO A 1 103 ? 13.294 6.523 -3.288 1.00 94.62 103 PRO A N 1
ATOM 811 C CA . PRO A 1 103 ? 13.167 7.950 -2.968 1.00 94.62 103 PRO A CA 1
ATOM 812 C C . PRO A 1 103 ? 11.753 8.513 -3.158 1.00 94.62 103 PRO A C 1
ATOM 814 O O . PRO A 1 103 ? 11.422 9.560 -2.619 1.00 94.62 103 PRO A O 1
ATOM 817 N N . CYS A 1 104 ? 10.925 7.844 -3.964 1.00 95.25 104 CYS A N 1
ATOM 818 C CA . CYS A 1 104 ? 9.536 8.233 -4.199 1.00 95.25 104 CYS A CA 1
ATOM 819 C C . CYS A 1 104 ? 8.553 7.598 -3.207 1.00 95.25 104 CYS A C 1
ATOM 821 O O . CYS A 1 104 ? 7.355 7.837 -3.331 1.00 95.25 104 CYS A O 1
ATOM 823 N N . TYR A 1 105 ? 9.029 6.797 -2.252 1.00 95.75 105 TYR A N 1
ATOM 824 C CA . TYR A 1 105 ? 8.195 6.183 -1.227 1.00 95.75 105 TYR A CA 1
ATOM 825 C C . TYR A 1 105 ? 7.398 7.242 -0.448 1.00 95.75 105 TYR A C 1
ATOM 827 O O . TYR A 1 105 ? 7.952 8.241 0.004 1.00 95.75 105 TYR A O 1
ATOM 835 N N . GLY A 1 106 ? 6.081 7.053 -0.347 1.00 95.56 106 GLY A N 1
ATOM 836 C CA . GLY A 1 106 ? 5.152 7.997 0.281 1.00 95.56 106 GLY A CA 1
ATOM 837 C C . GLY A 1 106 ? 4.803 9.237 -0.540 1.00 95.56 106 GLY A C 1
ATOM 838 O O . GLY A 1 106 ? 3.977 10.036 -0.107 1.00 95.56 106 GLY A O 1
ATOM 839 N N . SER A 1 107 ? 5.351 9.390 -1.747 1.00 95.12 107 SER A N 1
ATOM 840 C CA . SER A 1 107 ? 4.961 10.486 -2.634 1.00 95.12 107 SER A CA 1
ATOM 841 C C . SER A 1 107 ? 3.496 10.339 -3.057 1.00 95.12 107 SER A C 1
ATOM 843 O O . SER A 1 107 ? 3.099 9.301 -3.595 1.00 95.12 107 SER A O 1
ATOM 845 N N . ILE A 1 108 ? 2.700 11.380 -2.796 1.00 94.25 108 ILE A N 1
ATOM 846 C CA . ILE A 1 108 ? 1.289 11.470 -3.179 1.00 94.25 108 ILE A CA 1
ATOM 847 C C . ILE A 1 108 ? 1.208 11.907 -4.642 1.00 94.25 108 ILE A C 1
ATOM 849 O O . ILE A 1 108 ? 1.821 12.892 -5.050 1.00 94.25 108 ILE A O 1
ATOM 853 N N . MET A 1 109 ? 0.427 11.183 -5.432 1.00 94.12 109 MET A N 1
ATOM 854 C CA . MET A 1 109 ? 0.153 11.477 -6.838 1.00 94.12 109 MET A CA 1
ATOM 855 C C . MET A 1 109 ? -1.334 11.229 -7.101 1.00 94.12 109 MET A C 1
ATOM 857 O O . MET A 1 109 ? -2.030 10.742 -6.221 1.00 94.12 109 MET A O 1
ATOM 861 N N . ASP A 1 110 ? -1.868 11.526 -8.281 1.00 94.31 110 ASP A N 1
ATOM 862 C CA . ASP A 1 110 ? -3.182 10.982 -8.654 1.00 94.31 110 ASP A CA 1
ATOM 863 C C . ASP A 1 110 ? -3.045 9.529 -9.165 1.00 94.31 110 ASP A C 1
ATOM 865 O O . ASP A 1 110 ? -1.942 9.014 -9.375 1.00 94.31 110 ASP A O 1
ATOM 869 N N . THR A 1 111 ? -4.166 8.832 -9.370 1.00 92.81 111 THR A N 1
ATOM 870 C CA . THR A 1 111 ? -4.158 7.416 -9.784 1.00 92.81 111 THR A CA 1
ATOM 871 C C . THR A 1 111 ? -3.469 7.209 -11.135 1.00 92.81 111 THR A C 1
ATOM 873 O O . THR A 1 111 ? -2.783 6.206 -11.348 1.00 92.81 111 THR A O 1
ATOM 876 N N . TRP A 1 112 ? -3.649 8.148 -12.068 1.00 94.69 112 TRP A N 1
ATOM 877 C CA . TRP A 1 112 ? -3.098 8.045 -13.416 1.00 94.69 112 TRP A CA 1
ATOM 878 C C . TRP A 1 112 ? -1.581 8.260 -13.428 1.00 94.69 112 TRP A C 1
ATOM 880 O O . TRP A 1 112 ? -0.847 7.451 -14.005 1.00 94.69 112 TRP A O 1
ATOM 890 N N . HIS A 1 113 ? -1.099 9.293 -12.737 1.00 95.12 113 HIS A N 1
ATOM 891 C CA . HIS A 1 113 ? 0.318 9.557 -12.535 1.00 95.12 113 HIS A CA 1
ATOM 892 C C . HIS A 1 113 ? 0.973 8.430 -11.748 1.00 95.12 113 HIS A C 1
ATOM 894 O O . HIS A 1 113 ? 2.051 8.006 -12.150 1.00 95.12 113 HIS A O 1
ATOM 900 N N . LEU A 1 114 ? 0.325 7.880 -10.714 1.00 95.25 114 LEU A N 1
ATOM 901 C CA . LEU A 1 114 ? 0.844 6.724 -9.980 1.00 95.25 114 LEU A CA 1
ATOM 902 C C . LEU A 1 114 ? 1.034 5.521 -10.911 1.00 95.25 114 LEU A C 1
ATOM 904 O O . LEU A 1 114 ? 2.109 4.929 -10.946 1.00 95.25 114 LEU A O 1
ATOM 908 N N . LYS A 1 115 ? 0.032 5.192 -11.735 1.00 95.75 115 LYS A N 1
ATOM 909 C CA . LYS A 1 115 ? 0.149 4.108 -12.721 1.00 95.75 115 LYS A CA 1
ATOM 910 C C . LYS A 1 115 ? 1.314 4.344 -13.684 1.00 95.75 115 LYS A C 1
ATOM 912 O O . LYS A 1 115 ? 2.134 3.452 -13.892 1.00 95.75 115 LYS A O 1
ATOM 917 N N . LYS A 1 116 ? 1.414 5.546 -14.263 1.00 96.75 116 LYS A N 1
ATOM 918 C CA . LYS A 1 116 ? 2.506 5.913 -15.180 1.00 96.75 116 LYS A CA 1
ATOM 919 C C . LYS A 1 116 ? 3.871 5.865 -14.485 1.00 96.75 116 LYS A C 1
ATOM 921 O O . LYS A 1 116 ? 4.837 5.391 -15.076 1.00 96.75 116 LYS A O 1
ATOM 926 N N . HIS A 1 117 ? 3.936 6.321 -13.239 1.00 96.12 117 HIS A N 1
ATOM 927 C CA . HIS A 1 117 ? 5.124 6.318 -12.398 1.00 96.12 117 HIS A CA 1
ATOM 928 C C . HIS A 1 117 ? 5.611 4.890 -12.125 1.00 96.12 117 HIS A C 1
ATOM 930 O O . HIS A 1 117 ? 6.774 4.594 -12.387 1.00 96.12 117 HIS A O 1
ATOM 936 N N . LEU A 1 118 ? 4.721 3.985 -11.702 1.00 95.81 118 LEU A N 1
ATOM 937 C CA . LEU A 1 118 ? 5.036 2.571 -11.447 1.00 95.81 118 LEU A CA 1
ATOM 938 C C . LEU A 1 118 ? 5.431 1.804 -12.717 1.00 95.81 118 LEU A C 1
ATOM 940 O O . LEU A 1 118 ? 6.198 0.845 -12.648 1.00 95.81 118 LEU A O 1
ATOM 944 N N . LEU A 1 119 ? 4.923 2.217 -13.881 1.00 95.25 119 LEU A N 1
ATOM 945 C CA . LEU A 1 119 ? 5.346 1.697 -15.187 1.00 95.25 119 LEU A CA 1
ATOM 946 C C . LEU A 1 119 ? 6.669 2.307 -15.680 1.00 95.25 119 LEU A C 1
ATOM 948 O O . LEU A 1 119 ? 7.204 1.867 -16.701 1.00 95.25 119 LEU A O 1
ATOM 952 N N . GLY A 1 120 ? 7.200 3.303 -14.971 1.00 94.31 120 GLY A N 1
ATOM 953 C CA . GLY A 1 120 ? 8.473 3.940 -15.265 1.00 94.31 120 GLY A CA 1
ATOM 954 C C . GLY A 1 120 ? 9.666 2.990 -15.135 1.00 94.31 120 GLY A C 1
ATOM 955 O O . GLY A 1 120 ? 9.614 1.945 -14.482 1.00 94.31 120 GLY A O 1
ATOM 956 N N . GLY A 1 121 ? 10.779 3.379 -15.762 1.00 89.94 121 GLY A N 1
ATOM 957 C CA . GLY A 1 121 ? 11.977 2.541 -15.840 1.00 89.94 121 GLY A CA 1
ATOM 958 C C . GLY A 1 121 ? 12.591 2.202 -14.480 1.00 89.94 121 GLY A C 1
ATOM 959 O O . GLY A 1 121 ? 13.090 1.095 -14.315 1.00 89.94 121 GLY A O 1
ATOM 960 N N . VAL A 1 122 ? 12.518 3.109 -13.502 1.00 92.06 122 VAL A N 1
ATOM 961 C CA . VAL A 1 122 ? 13.139 2.937 -12.176 1.00 92.06 122 VAL A CA 1
ATOM 962 C C . VAL A 1 122 ? 12.549 1.730 -11.436 1.00 92.06 122 VAL A C 1
ATOM 964 O O . VAL A 1 122 ? 13.284 0.813 -11.074 1.00 92.06 122 VAL A O 1
ATOM 967 N N . HIS A 1 123 ? 11.221 1.678 -11.308 1.00 93.81 123 HIS A N 1
ATOM 968 C CA . HIS A 1 123 ? 10.510 0.598 -10.613 1.00 93.81 123 HIS A CA 1
ATOM 969 C C . HIS A 1 123 ? 10.622 -0.743 -11.335 1.00 93.81 123 HIS A C 1
ATOM 971 O O . HIS A 1 123 ? 10.867 -1.773 -10.711 1.00 93.81 123 HIS A O 1
ATOM 977 N N . ARG A 1 124 ? 10.512 -0.732 -12.669 1.00 91.31 124 ARG A N 1
ATOM 978 C CA . ARG A 1 124 ? 10.685 -1.941 -13.487 1.00 91.31 124 ARG A CA 1
ATOM 979 C C . ARG A 1 124 ? 12.091 -2.519 -13.383 1.00 91.31 124 ARG A C 1
ATOM 981 O O . ARG A 1 124 ? 12.237 -3.722 -13.207 1.00 91.31 124 ARG A O 1
ATOM 988 N N . THR A 1 125 ? 13.115 -1.672 -13.485 1.00 91.94 125 THR A N 1
ATOM 989 C CA . THR A 1 125 ? 14.516 -2.116 -13.413 1.00 91.94 125 THR A CA 1
ATOM 990 C C . THR A 1 125 ? 14.806 -2.737 -12.055 1.00 91.94 125 THR A C 1
ATOM 992 O O . THR A 1 125 ? 15.444 -3.779 -11.992 1.00 91.94 125 THR A O 1
ATOM 995 N N . HIS A 1 126 ? 14.277 -2.158 -10.978 1.00 91.75 126 HIS A N 1
ATOM 996 C CA . HIS A 1 126 ? 14.418 -2.740 -9.652 1.00 91.75 126 HIS A CA 1
ATOM 997 C C . HIS A 1 126 ? 13.750 -4.105 -9.516 1.00 91.75 126 HIS A C 1
ATOM 999 O O . HIS A 1 126 ? 14.376 -5.030 -9.015 1.00 91.75 126 HIS A O 1
ATOM 1005 N N . GLY A 1 127 ? 12.521 -4.260 -10.019 1.00 88.06 127 GLY A N 1
ATOM 1006 C CA . GLY A 1 127 ? 11.855 -5.563 -10.027 1.00 88.06 127 GLY A CA 1
ATOM 1007 C C . GLY A 1 127 ? 12.677 -6.633 -10.756 1.00 88.06 127 GLY A C 1
ATOM 1008 O O . GLY A 1 127 ? 12.743 -7.767 -10.296 1.00 88.06 127 GLY A O 1
ATOM 1009 N N . VAL A 1 128 ? 13.359 -6.262 -11.846 1.00 88.69 128 VAL A N 1
ATOM 1010 C CA . VAL A 1 128 ? 14.281 -7.156 -12.568 1.00 88.69 128 VAL A CA 1
ATOM 1011 C C . VAL A 1 128 ? 15.534 -7.465 -11.749 1.00 88.69 128 VAL A C 1
ATOM 1013 O O . VAL A 1 128 ? 15.949 -8.617 -11.710 1.00 88.69 128 VAL A O 1
ATOM 1016 N N . LEU A 1 129 ? 16.136 -6.470 -11.091 1.00 89.69 129 LEU A N 1
ATOM 1017 C CA . LEU A 1 129 ? 17.314 -6.681 -10.244 1.00 89.69 129 LEU A CA 1
ATOM 1018 C C . LEU A 1 129 ? 17.002 -7.609 -9.067 1.00 89.69 129 LEU A C 1
ATOM 1020 O O . LEU A 1 129 ? 17.749 -8.556 -8.843 1.00 89.69 129 LEU A O 1
ATOM 1024 N N . LEU A 1 130 ? 15.869 -7.398 -8.392 1.00 89.31 130 LEU A N 1
ATOM 1025 C CA . LEU A 1 130 ? 15.394 -8.310 -7.356 1.00 89.31 130 LEU A CA 1
ATOM 1026 C C . LEU A 1 130 ? 15.141 -9.702 -7.937 1.00 89.31 130 LEU A C 1
ATOM 1028 O O . LEU A 1 130 ? 15.637 -10.681 -7.401 1.00 89.31 130 LEU A O 1
ATOM 1032 N N . ALA A 1 131 ? 14.445 -9.824 -9.069 1.00 87.56 131 ALA A N 1
ATOM 1033 C CA . ALA A 1 131 ? 14.222 -11.132 -9.685 1.00 87.56 131 ALA A CA 1
ATOM 1034 C C . ALA A 1 131 ? 15.539 -11.875 -9.993 1.00 87.56 131 ALA A C 1
ATOM 1036 O O . ALA A 1 131 ? 15.622 -13.081 -9.778 1.00 87.56 131 ALA A O 1
ATOM 1037 N N . LEU A 1 132 ? 16.577 -11.167 -10.456 1.00 87.31 132 LEU A N 1
ATOM 1038 C CA . LEU A 1 132 ? 17.903 -11.744 -10.700 1.00 87.31 132 LEU A CA 1
ATOM 1039 C C . LEU A 1 132 ? 18.599 -12.186 -9.409 1.00 87.31 132 LEU A C 1
ATOM 1041 O O . LEU A 1 132 ? 19.210 -13.250 -9.387 1.00 87.31 132 LEU A O 1
ATOM 1045 N N . GLU A 1 133 ? 18.494 -11.395 -8.342 1.00 88.31 133 GLU A N 1
ATOM 1046 C CA . GLU A 1 133 ? 19.018 -11.754 -7.022 1.00 88.31 133 GLU A CA 1
ATOM 1047 C C . GLU A 1 133 ? 18.328 -13.009 -6.467 1.00 88.31 133 GLU A C 1
ATOM 1049 O O . GLU A 1 133 ? 18.994 -13.928 -5.995 1.00 88.31 133 GLU A O 1
ATOM 1054 N N . TRP A 1 134 ? 17.002 -13.093 -6.607 1.00 83.75 134 TRP A N 1
ATOM 1055 C CA . TRP A 1 134 ? 16.186 -14.209 -6.121 1.00 83.75 134 TRP A CA 1
ATOM 1056 C C . TRP A 1 134 ? 16.419 -15.523 -6.868 1.00 83.75 134 TRP A C 1
ATOM 1058 O O . TRP A 1 134 ? 16.374 -16.590 -6.259 1.00 83.75 134 TRP A O 1
ATOM 1068 N N . VAL A 1 135 ? 16.667 -15.473 -8.180 1.00 82.50 135 VAL A N 1
ATOM 1069 C CA . VAL A 1 135 ? 17.002 -16.674 -8.969 1.00 82.50 135 VAL A CA 1
ATOM 1070 C C . VAL A 1 135 ? 18.388 -17.221 -8.587 1.00 82.50 135 VAL A C 1
ATOM 1072 O O . VAL A 1 135 ? 18.698 -18.378 -8.878 1.00 82.50 135 VAL A O 1
ATOM 1075 N N . GLY A 1 136 ? 19.195 -16.432 -7.867 1.00 69.25 136 GLY A N 1
ATOM 1076 C CA . GLY A 1 136 ? 20.568 -16.761 -7.522 1.00 69.25 136 GLY A CA 1
ATOM 1077 C C . GLY A 1 136 ? 21.468 -16.806 -8.762 1.00 69.25 136 GLY A C 1
ATOM 1078 O O . GLY A 1 136 ? 20.996 -16.807 -9.905 1.00 69.25 136 GLY A O 1
ATOM 1079 N N . PRO A 1 137 ? 22.799 -16.848 -8.586 1.00 68.00 137 PRO A N 1
ATOM 1080 C CA . PRO A 1 137 ? 23.673 -17.203 -9.688 1.00 68.00 137 PRO A CA 1
ATOM 1081 C C . PRO A 1 137 ? 23.292 -18.616 -10.128 1.00 68.00 137 PRO A C 1
ATOM 1083 O O . PRO A 1 137 ? 23.461 -19.570 -9.367 1.00 68.00 137 PRO A O 1
ATOM 1086 N N . VAL A 1 138 ? 22.753 -18.743 -11.346 1.00 64.00 138 VAL A N 1
ATOM 1087 C CA . VAL A 1 138 ? 22.557 -20.043 -11.992 1.00 64.00 138 VAL A CA 1
ATOM 1088 C C . VAL A 1 138 ? 23.871 -20.801 -11.810 1.00 64.00 138 VAL A C 1
ATOM 1090 O O . VAL A 1 138 ? 24.903 -20.280 -12.248 1.00 64.00 138 VAL A O 1
ATOM 1093 N N . PRO A 1 139 ? 23.890 -21.964 -11.128 1.00 60.19 139 PRO A N 1
ATOM 1094 C CA . PRO A 1 139 ? 25.117 -22.725 -11.007 1.00 60.19 139 PRO A CA 1
ATOM 1095 C C . PRO A 1 139 ? 25.582 -22.968 -12.431 1.00 60.19 139 PRO A C 1
ATOM 1097 O O . PRO A 1 139 ? 24.807 -23.484 -13.240 1.00 60.19 139 PRO A O 1
ATOM 1100 N N . SER A 1 140 ? 26.794 -22.508 -12.749 1.00 60.78 140 SER A N 1
ATOM 1101 C CA . SER A 1 140 ? 27.432 -22.734 -14.037 1.00 60.78 140 SER A CA 1
ATOM 1102 C C . SER A 1 140 ? 27.367 -24.225 -14.314 1.00 60.78 140 SER A C 1
ATOM 1104 O O . SER A 1 140 ? 28.184 -25.000 -13.821 1.00 60.78 140 SER A O 1
ATOM 1106 N N . GLN A 1 141 ? 26.353 -24.645 -15.063 1.00 58.12 141 GLN A N 1
ATOM 1107 C CA . GLN A 1 141 ? 26.318 -25.973 -15.615 1.00 58.12 141 GLN A CA 1
ATOM 1108 C C . GLN A 1 141 ? 27.417 -25.946 -16.659 1.00 58.12 141 GLN A C 1
ATOM 1110 O O . GLN A 1 141 ? 27.227 -25.476 -17.780 1.00 58.12 141 GLN A O 1
ATOM 1115 N N . THR A 1 142 ? 28.598 -26.396 -16.247 1.00 51.69 142 THR A N 1
ATOM 1116 C CA . THR A 1 142 ? 29.655 -26.872 -17.124 1.00 51.69 142 THR A CA 1
ATOM 1117 C C . THR A 1 142 ? 29.070 -28.058 -17.886 1.00 51.69 142 THR A C 1
ATOM 1119 O O . THR A 1 142 ? 29.309 -29.218 -17.566 1.00 51.69 142 THR A O 1
ATOM 1122 N N . SER A 1 143 ? 28.203 -27.766 -18.853 1.00 51.72 143 SER A N 1
ATOM 1123 C CA . SER A 1 143 ? 27.711 -28.732 -19.813 1.00 51.72 143 SER A CA 1
ATOM 1124 C C . SER A 1 143 ? 28.846 -28.950 -20.797 1.00 51.72 143 SER A C 1
ATOM 1126 O O . SER A 1 143 ? 28.947 -28.303 -21.839 1.00 51.72 143 SER A O 1
ATOM 1128 N N . THR A 1 144 ? 29.759 -29.840 -20.418 1.00 52.00 144 THR A N 1
ATOM 1129 C CA . THR A 1 144 ? 30.719 -30.460 -21.326 1.00 52.00 144 THR A CA 1
ATOM 1130 C C . THR A 1 144 ? 29.945 -31.433 -22.215 1.00 52.00 144 THR A C 1
ATOM 1132 O O . THR A 1 144 ? 30.048 -32.647 -22.072 1.00 52.00 144 THR A O 1
ATOM 1135 N N . ALA A 1 145 ? 29.113 -30.905 -23.109 1.00 60.00 145 ALA A N 1
ATOM 1136 C CA . ALA A 1 145 ? 28.525 -31.665 -24.200 1.00 60.00 145 ALA A CA 1
ATOM 1137 C C . ALA A 1 145 ? 29.190 -31.211 -25.511 1.00 60.00 145 ALA A C 1
ATOM 1139 O O . ALA A 1 145 ? 29.219 -30.010 -25.796 1.00 60.00 145 ALA A O 1
ATOM 1140 N N . PRO A 1 146 ? 29.758 -32.130 -26.312 1.00 56.66 146 PRO A N 1
ATOM 1141 C CA . PRO A 1 146 ? 30.406 -31.777 -27.565 1.00 56.66 146 PRO A CA 1
ATOM 1142 C C . PRO A 1 146 ? 29.373 -31.258 -28.572 1.00 56.66 146 PRO A C 1
ATOM 1144 O O . PRO A 1 146 ? 28.485 -31.979 -29.025 1.00 56.66 146 PRO A O 1
ATOM 1147 N N . VAL A 1 147 ? 29.519 -29.987 -28.942 1.00 56.75 147 VAL A N 1
ATOM 1148 C CA . VAL A 1 147 ? 28.775 -29.337 -30.023 1.00 56.75 147 VAL A CA 1
ATOM 1149 C C . VAL A 1 147 ? 29.212 -29.936 -31.359 1.00 56.75 147 VAL A C 1
ATOM 1151 O O . VAL A 1 147 ? 30.295 -29.642 -31.864 1.00 56.75 147 VAL A O 1
ATOM 1154 N N . SER A 1 148 ? 28.342 -30.742 -31.969 1.00 58.16 148 SER A N 1
ATOM 1155 C CA . SER A 1 148 ? 28.319 -30.882 -33.427 1.00 58.16 148 SER A CA 1
ATOM 1156 C C . SER A 1 148 ? 27.641 -29.653 -34.023 1.00 58.16 148 SER A C 1
ATOM 1158 O O . SER A 1 148 ? 26.506 -29.316 -33.702 1.00 58.16 148 SER A O 1
ATOM 1160 N N . ARG A 1 149 ? 28.415 -28.951 -34.845 1.00 55.19 149 ARG A N 1
ATOM 1161 C CA . ARG A 1 149 ? 28.176 -27.618 -35.395 1.00 55.19 149 ARG A CA 1
ATOM 1162 C C . ARG A 1 149 ? 27.484 -27.724 -36.761 1.00 55.19 149 ARG A C 1
ATOM 1164 O O . ARG A 1 149 ? 28.108 -28.255 -37.675 1.00 55.19 149 ARG A O 1
ATOM 1171 N N . PRO A 1 150 ? 26.293 -27.141 -36.973 1.00 53.84 150 PRO A N 1
ATOM 1172 C CA . PRO A 1 150 ? 25.867 -26.731 -38.305 1.00 53.84 150 PRO A CA 1
ATOM 1173 C C . PRO A 1 150 ? 26.250 -25.263 -38.514 1.00 53.84 150 PRO A C 1
ATOM 1175 O O . PRO A 1 150 ? 25.852 -24.378 -37.758 1.00 53.84 150 PRO A O 1
ATOM 1178 N N . GLN A 1 151 ? 27.070 -25.008 -39.531 1.00 57.81 151 GLN A N 1
ATOM 1179 C CA . GLN A 1 151 ? 27.381 -23.663 -40.007 1.00 57.81 151 GLN A CA 1
ATOM 1180 C C . GLN A 1 151 ? 26.144 -23.061 -40.692 1.00 57.81 151 GLN A C 1
ATOM 1182 O O . GLN A 1 151 ? 25.701 -23.570 -41.716 1.00 57.81 151 GLN A O 1
ATOM 1187 N N . GLY A 1 152 ? 25.628 -21.950 -40.164 1.00 54.12 152 GLY A N 1
ATOM 1188 C CA . GLY A 1 152 ? 24.624 -21.108 -40.817 1.00 54.12 152 GLY A CA 1
ATOM 1189 C C . GLY A 1 152 ? 24.997 -19.638 -40.638 1.00 54.12 152 GLY A C 1
ATOM 1190 O O . GLY A 1 152 ? 25.165 -19.180 -39.514 1.00 54.12 152 GLY A O 1
ATOM 1191 N N . LYS A 1 153 ? 25.225 -18.947 -41.756 1.00 56.81 153 LYS A N 1
ATOM 1192 C CA . LYS A 1 153 ? 25.773 -17.588 -41.894 1.00 56.81 153 LYS A CA 1
ATOM 1193 C C . LYS A 1 153 ? 24.681 -16.502 -41.850 1.00 56.81 153 LYS A C 1
ATOM 1195 O O . LYS A 1 153 ? 23.606 -16.728 -42.391 1.00 56.81 153 LYS A O 1
ATOM 1200 N N . GLY A 1 154 ? 25.069 -15.302 -41.391 1.00 52.03 154 GLY A N 1
ATOM 1201 C CA . GLY A 1 154 ? 24.417 -13.996 -41.640 1.00 52.03 154 GLY A CA 1
ATOM 1202 C C . GLY A 1 154 ? 23.283 -13.678 -40.656 1.00 52.03 154 GLY A C 1
ATOM 1203 O O . GLY A 1 154 ? 22.528 -14.575 -40.323 1.00 52.03 154 GLY A O 1
ATOM 1204 N N . TYR A 1 155 ? 23.071 -12.465 -40.143 1.00 44.47 155 TYR A N 1
ATOM 1205 C CA . TYR A 1 155 ? 23.427 -11.118 -40.603 1.00 44.47 155 TYR A CA 1
ATOM 1206 C C . TYR A 1 155 ? 23.185 -10.100 -39.452 1.00 44.47 155 TYR A C 1
ATOM 1208 O O . TYR A 1 155 ? 22.242 -10.260 -38.684 1.00 44.47 155 TYR A O 1
ATOM 1216 N N . GLU A 1 156 ? 24.086 -9.112 -39.352 1.00 47.19 156 GLU A N 1
ATOM 1217 C CA . GLU A 1 156 ? 23.951 -7.682 -38.961 1.00 47.19 156 GLU A CA 1
ATOM 1218 C C . GLU A 1 156 ? 23.100 -7.305 -37.726 1.00 47.19 156 GLU A C 1
ATOM 1220 O O . GLU A 1 156 ? 21.888 -7.470 -37.687 1.00 47.19 156 GLU A O 1
ATOM 1225 N N . GLU A 1 157 ? 23.681 -6.870 -36.603 1.00 56.25 157 GLU A N 1
ATOM 1226 C CA . GLU A 1 157 ? 24.399 -5.599 -36.348 1.00 56.25 157 GLU A CA 1
ATOM 1227 C C . GLU A 1 157 ? 23.517 -4.346 -36.521 1.00 56.25 157 GLU A C 1
ATOM 1229 O O . GLU A 1 157 ? 23.509 -3.683 -37.550 1.00 56.25 157 GLU A O 1
ATOM 1234 N N . GLY A 1 158 ? 22.769 -4.019 -35.459 1.00 53.34 158 GLY A N 1
ATOM 1235 C CA . GLY A 1 158 ? 22.023 -2.770 -35.299 1.00 53.34 158 GLY A CA 1
ATOM 1236 C C . GLY A 1 158 ? 22.336 -2.139 -33.943 1.00 53.34 158 GLY A C 1
ATOM 1237 O O . GLY A 1 158 ? 21.677 -2.406 -32.938 1.00 53.34 158 GLY A O 1
ATOM 1238 N N . THR A 1 159 ? 23.393 -1.335 -33.911 1.00 53.12 159 THR A N 1
ATOM 1239 C CA . THR A 1 159 ? 23.831 -0.493 -32.793 1.00 53.12 159 THR A CA 1
ATOM 1240 C C . THR A 1 159 ? 22.922 0.732 -32.651 1.00 53.12 159 THR A C 1
ATOM 1242 O O . THR A 1 159 ? 22.557 1.369 -33.633 1.00 53.12 159 THR A O 1
ATOM 1245 N N . GLY A 1 160 ? 22.549 1.098 -31.417 1.00 46.00 160 GLY A N 1
ATOM 1246 C CA . GLY A 1 160 ? 21.752 2.313 -31.207 1.00 46.00 160 GLY A CA 1
ATOM 1247 C C . GLY A 1 160 ? 21.238 2.569 -29.791 1.00 46.00 160 GLY A C 1
ATOM 1248 O O . GLY A 1 160 ? 20.078 2.925 -29.624 1.00 46.00 160 GLY A O 1
ATOM 1249 N N . ARG A 1 161 ? 22.072 2.403 -28.755 1.00 47.16 161 ARG A N 1
ATOM 1250 C CA . ARG A 1 161 ? 21.799 2.977 -27.425 1.00 47.16 161 ARG A CA 1
ATOM 1251 C C . ARG A 1 161 ? 22.432 4.363 -27.354 1.00 47.16 161 ARG A C 1
ATOM 1253 O O . ARG A 1 161 ? 23.653 4.466 -27.344 1.00 47.16 161 ARG A O 1
ATOM 1260 N N . ASN A 1 162 ? 21.612 5.409 -27.264 1.00 50.88 162 ASN A N 1
ATOM 1261 C CA . ASN A 1 162 ? 22.071 6.745 -26.896 1.00 50.88 162 ASN A CA 1
ATOM 1262 C C . ASN A 1 162 ? 21.108 7.360 -25.868 1.00 50.88 162 ASN A C 1
ATOM 1264 O O . ASN A 1 162 ? 20.056 7.885 -26.220 1.00 50.88 162 ASN A O 1
ATOM 1268 N N . CYS A 1 163 ? 21.474 7.267 -24.587 1.00 50.72 163 CYS A N 1
ATOM 1269 C CA . CYS A 1 163 ? 20.760 7.879 -23.465 1.00 50.72 163 CYS A CA 1
ATOM 1270 C C . CYS A 1 163 ? 21.696 8.867 -22.746 1.00 50.72 163 CYS A C 1
ATOM 1272 O O . CYS A 1 163 ? 22.015 8.694 -21.571 1.00 50.72 163 CYS A O 1
ATOM 1274 N N . HIS A 1 164 ? 22.180 9.888 -23.454 1.00 48.38 164 HIS A N 1
ATOM 1275 C CA . HIS A 1 164 ? 22.830 11.048 -22.843 1.00 48.38 164 HIS A CA 1
ATOM 1276 C C . HIS A 1 164 ? 21.804 12.165 -22.655 1.00 48.38 164 HIS A C 1
ATOM 1278 O O . HIS A 1 164 ? 21.219 12.636 -23.625 1.00 48.38 164 HIS A O 1
ATOM 1284 N N . GLY A 1 165 ? 21.603 12.629 -21.416 1.00 44.25 165 GLY A N 1
ATOM 1285 C CA . GLY A 1 165 ? 20.629 13.695 -21.181 1.00 44.25 165 GLY A CA 1
ATOM 1286 C C . GLY A 1 165 ? 20.575 14.299 -19.783 1.00 44.25 165 GLY A C 1
ATOM 1287 O O . GLY A 1 165 ? 19.506 14.356 -19.203 1.00 44.25 165 GLY A O 1
ATOM 1288 N N . LYS A 1 166 ? 21.717 14.799 -19.297 1.00 55.50 166 LYS A N 1
ATOM 1289 C CA . LYS A 1 166 ? 21.851 15.935 -18.359 1.00 55.50 166 LYS A CA 1
ATOM 1290 C C . LYS A 1 166 ? 21.214 15.819 -16.960 1.00 55.50 166 LYS A C 1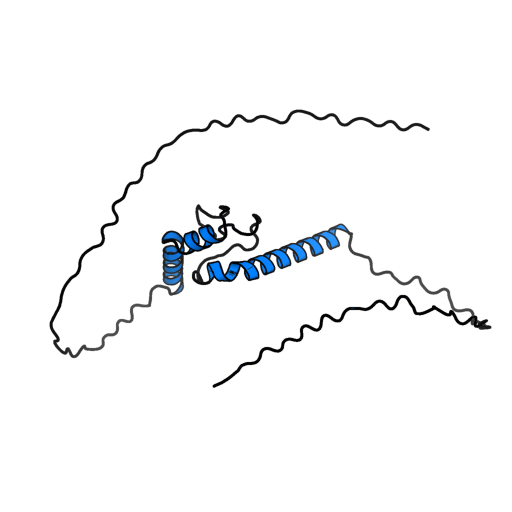
ATOM 1292 O O . LYS A 1 166 ? 20.066 16.169 -16.718 1.00 55.50 166 LYS A O 1
ATOM 1297 N N . ARG A 1 167 ? 22.092 15.529 -15.993 1.00 53.16 167 ARG A N 1
ATOM 1298 C CA . ARG A 1 167 ? 22.017 16.077 -14.632 1.00 53.16 167 ARG A CA 1
ATOM 1299 C C . ARG A 1 167 ? 22.103 17.605 -14.728 1.00 53.16 167 ARG A C 1
ATOM 1301 O O . ARG A 1 167 ? 23.026 18.112 -15.365 1.00 53.16 167 ARG A O 1
ATOM 1308 N N . LYS A 1 168 ? 21.204 18.330 -14.067 1.00 62.09 168 LYS A N 1
ATOM 1309 C CA . LYS A 1 168 ? 21.476 19.700 -13.629 1.00 62.09 168 LYS A CA 1
ATOM 1310 C C . LYS A 1 168 ? 21.016 19.825 -12.183 1.00 62.09 168 LYS A C 1
ATOM 1312 O O . LYS A 1 168 ? 19.830 19.729 -11.893 1.00 62.09 168 LYS A O 1
ATOM 1317 N N . ALA A 1 169 ? 22.005 19.942 -11.309 1.00 54.03 169 ALA A N 1
ATOM 1318 C CA . ALA A 1 169 ? 21.848 20.354 -9.931 1.00 54.03 169 ALA A CA 1
ATOM 1319 C C . ALA A 1 169 ? 21.674 21.879 -9.879 1.00 54.03 169 ALA A C 1
ATOM 1321 O O . ALA A 1 169 ? 22.370 22.601 -10.594 1.00 54.03 169 ALA A O 1
ATOM 1322 N N . ALA A 1 170 ? 20.752 22.322 -9.035 1.00 58.22 170 ALA A N 1
ATOM 1323 C CA . ALA A 1 170 ? 20.714 23.594 -8.313 1.00 58.22 170 ALA A CA 1
ATOM 1324 C C . ALA A 1 170 ? 19.669 23.329 -7.211 1.00 58.22 170 ALA A C 1
ATOM 1326 O O . ALA A 1 170 ? 18.526 23.033 -7.538 1.00 58.22 170 ALA A O 1
ATOM 1327 N N . MET A 1 171 ? 20.034 23.047 -5.958 1.00 51.41 171 MET A N 1
ATOM 1328 C CA . MET A 1 171 ? 20.529 24.002 -4.961 1.00 51.41 171 MET A CA 1
ATOM 1329 C C . MET A 1 171 ? 19.794 25.337 -5.037 1.00 51.41 171 MET A C 1
ATOM 1331 O O . MET A 1 171 ? 20.223 26.233 -5.754 1.00 51.41 171 MET A O 1
ATOM 1335 N N . ASP A 1 172 ? 18.707 25.430 -4.275 1.00 58.56 172 ASP A N 1
ATOM 1336 C CA . ASP A 1 172 ? 18.284 26.670 -3.638 1.00 58.56 172 ASP A CA 1
ATOM 1337 C C . ASP A 1 172 ? 17.799 26.331 -2.220 1.00 58.56 172 ASP A C 1
ATOM 1339 O O . ASP A 1 172 ? 16.981 25.429 -2.024 1.00 58.56 172 ASP A O 1
ATOM 1343 N N . ASN A 1 173 ? 18.429 26.975 -1.239 1.00 53.12 173 ASN A N 1
ATOM 1344 C CA . ASN A 1 173 ? 18.173 26.821 0.186 1.00 53.12 173 ASN A CA 1
ATOM 1345 C C . ASN A 1 173 ? 16.955 27.676 0.547 1.00 53.12 173 ASN A C 1
ATOM 1347 O O . ASN A 1 173 ? 17.076 28.888 0.698 1.00 53.12 173 ASN A O 1
ATOM 1351 N N . GLY A 1 174 ? 15.797 27.040 0.704 1.00 55.59 174 GLY A N 1
ATOM 1352 C CA . GLY A 1 174 ? 14.634 27.662 1.328 1.00 55.59 174 GLY A CA 1
ATOM 1353 C C . GLY A 1 174 ? 14.746 27.567 2.844 1.00 55.59 174 GLY A C 1
ATOM 1354 O O . GLY A 1 174 ? 14.285 26.590 3.431 1.00 55.59 174 GLY A O 1
ATOM 1355 N N . ASP A 1 175 ? 15.375 28.569 3.454 1.00 56.25 175 ASP A N 1
ATOM 1356 C CA . ASP A 1 175 ? 15.316 28.852 4.889 1.00 56.25 175 ASP A CA 1
ATOM 1357 C C . ASP A 1 175 ? 13.837 29.073 5.264 1.00 56.25 175 ASP A C 1
ATOM 1359 O O . ASP A 1 175 ? 13.243 30.102 4.948 1.00 56.25 175 ASP A O 1
ATOM 1363 N N . SER A 1 176 ? 13.188 28.034 5.797 1.00 61.97 176 SER A N 1
ATOM 1364 C CA . SER A 1 176 ? 11.816 28.115 6.302 1.00 61.97 176 SER A CA 1
ATOM 1365 C C . SER A 1 176 ? 11.877 28.291 7.807 1.00 61.97 176 SER A C 1
ATOM 1367 O O . SER A 1 176 ? 12.011 27.335 8.570 1.00 61.97 176 SER A O 1
ATOM 1369 N N . GLU A 1 177 ? 11.822 29.567 8.161 1.00 59.88 177 GLU A N 1
ATOM 1370 C CA . GLU A 1 177 ? 11.508 30.163 9.449 1.00 59.88 177 GLU A CA 1
ATOM 1371 C C . GLU A 1 177 ? 10.592 29.266 10.306 1.00 59.88 177 GLU A C 1
ATOM 1373 O O . GLU A 1 177 ? 9.461 28.933 9.941 1.00 59.88 177 GLU A O 1
ATOM 1378 N N . LEU A 1 178 ? 11.117 28.860 11.463 1.00 54.88 178 LEU A N 1
ATOM 1379 C CA . LEU A 1 178 ? 10.375 28.231 12.549 1.00 54.88 178 LEU A CA 1
ATOM 1380 C C . LEU A 1 178 ? 9.477 29.285 13.210 1.00 54.88 178 LEU A C 1
ATOM 1382 O O . LEU A 1 178 ? 9.858 29.899 14.202 1.00 54.88 178 LEU A O 1
ATOM 1386 N N . GLU A 1 179 ? 8.275 29.480 12.678 1.00 58.41 179 GLU A N 1
ATOM 1387 C CA . GLU A 1 179 ? 7.200 30.162 13.403 1.00 58.41 179 GLU A CA 1
ATOM 1388 C C . GLU A 1 179 ? 6.595 29.181 14.424 1.00 58.41 179 GLU A C 1
ATOM 1390 O O . GLU A 1 179 ? 5.811 28.287 14.095 1.00 58.41 179 GLU A O 1
ATOM 1395 N N . GLU A 1 180 ? 6.997 29.334 15.688 1.00 62.34 180 GLU A N 1
ATOM 1396 C CA . GLU A 1 180 ? 6.325 28.754 16.852 1.00 62.34 180 GLU A CA 1
ATOM 1397 C C . GLU A 1 180 ? 4.877 29.273 16.947 1.00 62.34 180 GLU A C 1
ATOM 1399 O O . GLU A 1 180 ? 4.668 30.478 17.124 1.00 62.34 180 GLU A O 1
ATOM 1404 N N . PRO A 1 181 ? 3.841 28.412 16.969 1.00 62.88 181 PRO A N 1
ATOM 1405 C CA . PRO A 1 181 ? 2.528 28.842 17.420 1.00 62.88 181 PRO A CA 1
ATOM 1406 C C . PRO A 1 181 ? 2.529 29.001 18.946 1.00 62.88 181 PRO A C 1
ATOM 1408 O O . PRO A 1 181 ? 2.210 28.098 19.721 1.00 62.88 181 PRO A O 1
ATOM 1411 N N . SER A 1 182 ? 2.858 30.223 19.352 1.00 64.31 182 SER A N 1
ATOM 1412 C CA . SER A 1 182 ? 2.551 30.805 20.649 1.00 64.31 182 SER A CA 1
ATOM 1413 C C . SER A 1 182 ? 1.043 30.775 20.936 1.00 64.31 182 SER A C 1
ATOM 1415 O O . SER A 1 182 ? 0.211 31.154 20.113 1.00 64.31 182 SER A O 1
ATOM 1417 N N . SER A 1 183 ? 0.726 30.453 22.193 1.00 58.19 183 SER A N 1
ATOM 1418 C CA . SER A 1 183 ? -0.495 30.827 22.916 1.00 58.19 183 SER A CA 1
ATOM 1419 C C . SER A 1 183 ? -1.797 30.075 22.607 1.00 58.19 183 SER A C 1
ATOM 1421 O O . SER A 1 183 ? -2.457 30.308 21.599 1.00 58.19 183 SER A O 1
ATOM 1423 N N . LYS A 1 184 ? -2.327 29.398 23.641 1.00 59.91 184 LYS A N 1
ATOM 1424 C CA . LYS A 1 184 ? -3.632 29.784 24.218 1.00 59.91 184 LYS A CA 1
ATOM 1425 C C . LYS A 1 184 ? -3.874 29.205 25.619 1.00 59.91 184 LYS A C 1
ATOM 1427 O O . LYS A 1 184 ? -4.077 28.015 25.821 1.00 59.91 184 LYS A O 1
ATOM 1432 N N . LYS A 1 185 ? -3.882 30.147 26.567 1.00 58.38 185 LYS A N 1
ATOM 1433 C CA . LYS A 1 185 ? -4.462 30.147 27.918 1.00 58.38 185 LYS A CA 1
ATOM 1434 C C . LYS A 1 185 ? -5.547 29.087 28.155 1.00 58.38 185 LYS A C 1
ATOM 1436 O O . LYS A 1 185 ? -6.637 29.178 27.594 1.00 58.38 185 LYS A O 1
ATOM 1441 N N . GLN A 1 186 ? -5.304 28.199 29.116 1.00 60.56 186 GLN A N 1
ATOM 1442 C CA . GLN A 1 186 ? -6.373 27.480 29.805 1.00 60.56 186 GLN A CA 1
ATOM 1443 C C . GLN A 1 186 ? -7.124 28.455 30.723 1.00 60.56 186 GLN A C 1
ATOM 1445 O O . GLN A 1 186 ? -6.550 29.093 31.607 1.00 60.56 186 GLN A O 1
ATOM 1450 N N . LYS A 1 187 ? -8.423 28.605 30.465 1.00 67.81 187 LYS A N 1
ATOM 1451 C CA . LYS A 1 187 ? -9.351 29.434 31.234 1.00 67.81 187 LYS A CA 1
ATOM 1452 C C . LYS A 1 187 ? -9.843 28.607 32.426 1.00 67.81 187 LYS A C 1
ATOM 1454 O O . LYS A 1 187 ? -10.544 27.618 32.250 1.00 67.81 187 LYS A O 1
ATOM 1459 N N . LYS A 1 188 ? -9.438 29.010 33.631 1.00 69.06 188 LYS A N 1
ATOM 1460 C CA . LYS A 1 188 ? -9.909 28.484 34.918 1.00 69.06 188 LYS A CA 1
ATOM 1461 C C . LYS A 1 188 ? -11.415 28.743 35.042 1.00 69.06 188 LYS A C 1
ATOM 1463 O O . LYS A 1 188 ? -11.828 29.899 35.081 1.00 69.06 188 LYS A O 1
ATOM 1468 N N . VAL A 1 189 ? -12.219 27.683 35.079 1.00 67.12 189 VAL A N 1
ATOM 1469 C CA . VAL A 1 189 ? -13.642 27.748 35.434 1.00 67.12 189 VAL A CA 1
ATOM 1470 C C . VAL A 1 189 ? -13.753 27.392 36.911 1.00 67.12 189 VAL A C 1
ATOM 1472 O O . VAL A 1 189 ? -13.553 26.249 37.307 1.00 67.12 189 VAL A O 1
ATOM 1475 N N . THR A 1 190 ? -14.003 28.402 37.736 1.00 67.19 190 THR A N 1
ATOM 1476 C CA . THR A 1 190 ? -14.528 28.256 39.095 1.00 67.19 190 THR A CA 1
ATOM 1477 C C . THR A 1 190 ? -16.043 28.158 38.999 1.00 67.19 190 THR A C 1
ATOM 1479 O O . THR A 1 190 ? -16.686 29.129 38.605 1.00 67.19 190 THR A O 1
ATOM 1482 N N . THR A 1 191 ? -16.599 27.009 39.372 1.00 65.12 191 THR A N 1
ATOM 1483 C CA . THR A 1 191 ? -18.031 26.855 39.637 1.00 65.12 191 THR A CA 1
ATOM 1484 C C . THR A 1 191 ? -18.204 26.784 41.147 1.00 65.12 191 THR A C 1
ATOM 1486 O O . THR A 1 191 ? -17.753 25.834 41.781 1.00 65.12 191 THR A O 1
ATOM 1489 N N . SER A 1 192 ? -18.819 27.816 41.716 1.00 65.19 192 SER A N 1
ATOM 1490 C CA . SER A 1 192 ? -19.395 27.794 43.056 1.00 65.19 192 SER A CA 1
ATOM 1491 C C . SER A 1 192 ? -20.886 28.039 42.903 1.00 65.19 192 SER A C 1
ATOM 1493 O O . SER A 1 192 ? -21.259 29.103 42.416 1.00 65.19 192 SER A O 1
ATOM 1495 N N . SER A 1 193 ? -21.687 27.060 43.314 1.00 60.25 193 SER A N 1
ATOM 1496 C CA . SER A 1 193 ? -22.995 27.207 43.958 1.00 60.25 193 SER A CA 1
ATOM 1497 C C . SER A 1 193 ? -23.386 25.865 44.555 1.00 60.25 193 SER A C 1
ATOM 1499 O O . SER A 1 193 ? -23.214 24.851 43.844 1.00 60.25 193 SER A O 1
#

pLDDT: mean 74.8, std 17.69, range [44.25, 97.69]

Radius of gyration: 34.69 Å; chains: 1; bounding box: 82×63×91 Å

Organism: NCBI:txid485398

Secondary structure (DSSP, 8-state):
------------------TT----------------PPPPPPP----PPPHHHHHHHHHHHHHHHHHHHHHHHHHHHHTT-TTS-B-SS--S-SSB--BTT-TTTT-B--HHHHHHHHTSHHHHHHHHHHHHHHH------------PPPP------------------------------------------

Sequence (193 aa):
MADQSLPSNLELEQFQWDETSPVVFPDTEAVMEQPDSPPPLPPTLPELPPWQELQKKVDLQVQKAAEAARKHLFGHLYAHLPCSEIDWSLDGGRTVCRMVGFPCYGSIMDTWHLKKHLLGGVHRTHGVLLALEWVGPVPSQTSTAPVSRPQGKGYEEGTGRNCHGKRKAAMDNGDSELEEPSSKKQKKVTTSS